Protein AF-R6X950-F1 (afdb_monomer)

Radius of gyration: 25.39 Å; Cα contacts (8 Å, |Δi|>4): 517; chains: 1; bounding box: 78×41×75 Å

Foldseek 3Di:
DVVVVVVVVVVVVVPPDDDDPWPKWKKKKKWFWFDDDDVDPCRPDPVGTFWMKIWMKMWTDDPPQKIKMKTWIWIKGKDKDKDKDKDWDWDWPPDPDDPDDTDTDTDIDIDIDIDMDMWIWTKMWIWIKGWDDPDDFKIKMKIKTKMKIATPDDFFDFDDDDDDDDGDGFKGFDRMWMWMKIWMWMGGRVFKIKIKIKTGTPDFGMDGDDDPVVCVVVVVVRTPITMII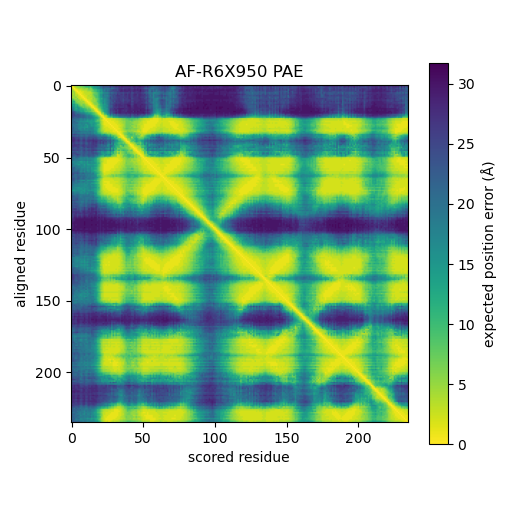MIMTID

Solvent-accessible surface area (backbone atoms only — not comparable to full-atom values): 12794 Å² total; per-residue (Å²): 116,77,71,60,54,53,56,58,50,53,65,60,64,68,73,80,75,85,87,78,94,52,58,69,36,48,32,43,37,35,37,39,31,27,73,61,92,56,104,53,82,62,52,76,35,76,88,31,43,32,31,41,34,40,30,50,31,41,35,40,44,47,76,94,43,31,30,43,35,39,38,51,25,46,36,39,37,50,46,80,45,78,46,76,50,73,48,78,43,80,46,78,56,84,63,86,93,59,100,60,86,73,66,75,46,77,47,79,45,83,47,76,51,74,47,80,47,64,48,32,27,45,34,38,41,41,29,49,31,46,45,49,73,65,64,96,41,29,30,41,35,40,35,41,30,52,26,44,33,36,54,74,46,78,47,64,50,59,73,88,72,90,80,82,81,80,95,59,58,52,37,35,53,46,64,60,40,47,27,40,37,39,34,40,34,40,33,42,75,77,27,43,29,44,35,43,33,42,38,45,45,64,58,70,43,46,55,75,66,65,59,81,74,55,40,60,69,45,64,76,58,25,48,73,55,35,37,36,44,35,44,31,40,44,107

Nearest PDB structures (foldseek):
  3qq2-assembly2_B  TM=2.355E-01  e=1.137E-02  Bordetella pertussis
  3qq2-assembly1_A-2  TM=2.073E-01  e=5.780E-02  Bordetella pertussis
  3wi5-assembly1_A  TM=2.251E-01  e=1.533E-01  Neisseria meningitidis
  6z8i-assembly1_B  TM=3.214E-01  e=9.957E+00  Bacteroides thetaiotaomicron VPI-5482
  8a9y-assembly1_I  TM=2.303E-01  e=4.662E+00  Bacteroides thetaiotaomicron VPI-5482

Structure (mmCIF, N/CA/C/O backbone):
data_AF-R6X950-F1
#
_entry.id   AF-R6X950-F1
#
loop_
_atom_site.group_PDB
_atom_site.id
_atom_site.type_symbol
_atom_site.label_atom_id
_atom_site.label_alt_id
_atom_site.label_comp_id
_atom_site.label_asym_id
_atom_site.label_entity_id
_atom_site.label_seq_id
_atom_site.pdbx_PDB_ins_code
_atom_site.Cartn_x
_atom_site.Cartn_y
_atom_site.Cartn_z
_atom_site.occupancy
_atom_site.B_iso_or_equiv
_atom_site.auth_seq_id
_atom_site.auth_comp_id
_atom_site.auth_asym_id
_atom_site.auth_atom_id
_atom_site.pdbx_PDB_model_num
ATOM 1 N N . MET A 1 1 ? -3.310 21.749 -11.005 1.00 50.25 1 MET A N 1
ATOM 2 C CA . MET A 1 1 ? -3.060 22.161 -9.601 1.00 50.25 1 MET A CA 1
ATOM 3 C C . MET A 1 1 ? -4.305 22.680 -8.875 1.00 50.25 1 MET A C 1
ATOM 5 O O . MET A 1 1 ? -4.508 22.293 -7.736 1.00 50.25 1 MET A O 1
ATOM 9 N N . LYS A 1 2 ? -5.196 23.461 -9.510 1.00 38.75 2 LYS A N 1
ATOM 10 C CA . LYS A 1 2 ? -6.382 24.034 -8.832 1.00 38.75 2 LYS A CA 1
ATOM 11 C C . LYS A 1 2 ? -7.441 23.009 -8.371 1.00 38.75 2 LYS A C 1
ATOM 13 O O . LYS A 1 2 ? -8.097 23.228 -7.366 1.00 38.75 2 LYS A O 1
ATOM 18 N N . LYS A 1 3 ? -7.564 21.858 -9.049 1.00 47.22 3 LYS A N 1
ATOM 19 C CA . LYS A 1 3 ? -8.536 20.800 -8.696 1.00 47.22 3 LYS A CA 1
ATOM 20 C C . LYS A 1 3 ? -8.100 19.913 -7.515 1.00 47.22 3 LYS A C 1
ATOM 22 O O . LYS A 1 3 ? -8.952 19.331 -6.859 1.00 47.22 3 LYS A O 1
ATOM 27 N N . LEU A 1 4 ? -6.795 19.842 -7.220 1.00 50.38 4 LEU A N 1
ATOM 28 C CA . LEU A 1 4 ? -6.266 19.032 -6.111 1.00 50.38 4 LEU A CA 1
ATOM 29 C C . LEU A 1 4 ? -6.493 19.711 -4.748 1.00 50.38 4 LEU A C 1
ATOM 31 O O . LEU A 1 4 ? -6.762 19.037 -3.760 1.00 50.38 4 LEU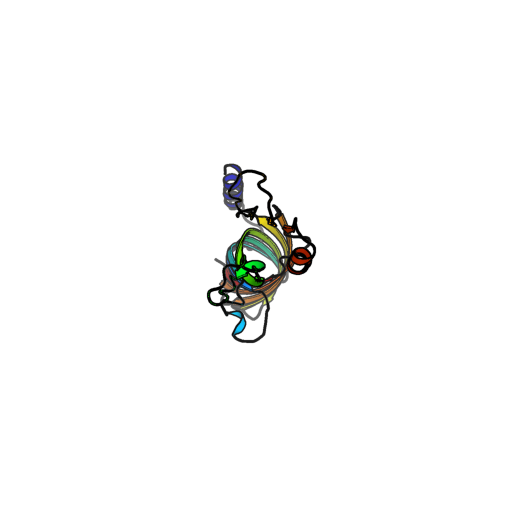 A O 1
ATOM 35 N N . PHE A 1 5 ? -6.456 21.048 -4.717 1.00 52.25 5 PHE A N 1
ATOM 36 C CA . PHE A 1 5 ? -6.727 21.837 -3.511 1.00 52.25 5 PHE A CA 1
ATOM 37 C C . PHE A 1 5 ? -8.191 21.749 -3.061 1.00 52.25 5 PHE A C 1
ATOM 39 O O . PHE A 1 5 ? -8.458 21.741 -1.866 1.00 52.25 5 PHE A O 1
ATOM 46 N N . VAL A 1 6 ? -9.133 21.620 -4.003 1.00 55.44 6 VAL A N 1
ATOM 47 C CA . VAL A 1 6 ? -10.572 21.510 -3.698 1.00 55.44 6 VAL A CA 1
ATOM 48 C C . VAL A 1 6 ? -10.908 20.167 -3.040 1.00 55.44 6 VAL A C 1
ATOM 50 O O . VAL A 1 6 ? -11.729 20.126 -2.132 1.00 55.44 6 VAL A O 1
ATOM 53 N N . ILE A 1 7 ? -10.231 19.082 -3.431 1.00 56.88 7 ILE A N 1
ATOM 54 C CA . ILE A 1 7 ? -10.407 17.767 -2.792 1.00 56.88 7 ILE A CA 1
ATOM 55 C C . ILE A 1 7 ? -9.826 17.784 -1.370 1.00 56.88 7 ILE A C 1
ATOM 57 O O . ILE A 1 7 ? -10.472 17.307 -0.442 1.00 56.88 7 ILE A O 1
ATOM 61 N N . LEU A 1 8 ? -8.652 18.398 -1.176 1.00 48.72 8 LEU A N 1
ATOM 62 C CA . LEU A 1 8 ? -8.037 18.554 0.148 1.00 48.72 8 LEU A CA 1
ATOM 63 C C . LEU A 1 8 ? -8.869 19.443 1.092 1.00 48.72 8 LEU A C 1
ATOM 65 O O . LEU A 1 8 ? -9.015 19.099 2.262 1.00 48.72 8 LEU A O 1
ATOM 69 N N . LEU A 1 9 ? -9.470 20.532 0.592 1.00 52.50 9 LEU A N 1
ATOM 70 C CA . LEU A 1 9 ? -10.389 21.368 1.378 1.00 52.50 9 LEU A CA 1
ATOM 71 C C . LEU A 1 9 ? -11.721 20.660 1.680 1.00 52.50 9 LEU A C 1
ATOM 73 O O . LEU A 1 9 ? -12.255 20.808 2.777 1.00 52.50 9 LEU A O 1
ATOM 77 N N . GLY A 1 10 ? -12.248 19.871 0.738 1.00 54.84 10 GLY A N 1
ATOM 78 C CA . GLY A 1 10 ? -13.497 19.123 0.917 1.00 54.84 10 GLY A CA 1
ATOM 79 C C . GLY A 1 10 ? -13.407 18.042 1.998 1.00 54.84 10 GLY A C 1
ATOM 80 O O . GLY A 1 10 ? -14.367 1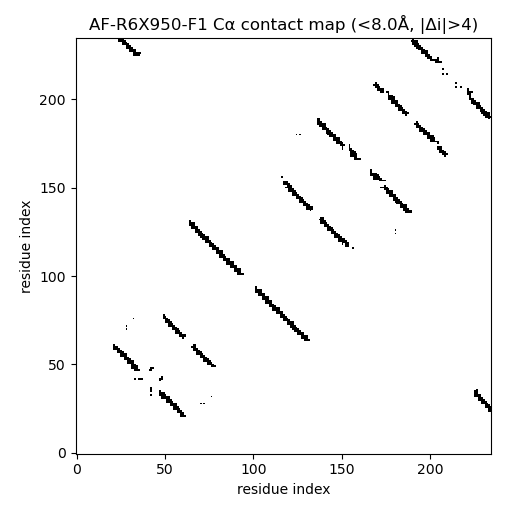7.825 2.732 1.00 54.84 10 GLY A O 1
ATOM 81 N N . VAL A 1 11 ? -12.235 17.419 2.160 1.00 56.06 11 VAL A N 1
ATOM 82 C CA . VAL A 1 11 ? -11.972 16.457 3.246 1.00 56.06 11 VAL A CA 1
ATOM 83 C C . VAL A 1 11 ? -11.903 17.150 4.615 1.00 56.06 11 VAL A C 1
ATOM 85 O O . VAL A 1 11 ? -12.308 16.560 5.612 1.00 56.06 11 VAL A O 1
ATOM 88 N N . PHE A 1 12 ? -11.467 18.412 4.674 1.00 50.88 12 PHE A N 1
ATOM 89 C CA . PHE A 1 12 ? -11.428 19.195 5.916 1.00 50.88 12 PHE A CA 1
ATOM 90 C C . PHE A 1 12 ? -12.822 19.693 6.347 1.00 50.88 12 PHE A C 1
ATOM 92 O O . PHE A 1 12 ? -13.121 19.760 7.537 1.00 50.88 12 PHE A O 1
ATOM 99 N N . ALA A 1 13 ? -13.705 19.992 5.387 1.00 53.38 13 ALA A N 1
ATOM 100 C CA . ALA A 1 13 ? -15.054 20.505 5.647 1.00 53.38 13 ALA A CA 1
ATOM 101 C C . ALA A 1 13 ? -16.050 19.448 6.174 1.00 53.38 13 ALA A C 1
ATOM 103 O O . ALA A 1 13 ? -17.073 19.803 6.753 1.00 53.38 13 ALA A O 1
ATOM 104 N N . LEU A 1 14 ? -15.744 18.151 6.048 1.00 54.44 14 LEU A N 1
ATOM 105 C CA . LEU A 1 14 ? -16.562 17.062 6.606 1.00 54.44 14 LEU A CA 1
ATOM 106 C C . LEU A 1 14 ? -16.407 16.886 8.133 1.00 54.44 14 LEU A C 1
ATOM 108 O O . LEU A 1 14 ? -17.058 16.023 8.716 1.00 54.44 14 LEU A O 1
ATOM 112 N N . GLY A 1 15 ? -15.580 17.702 8.799 1.00 52.97 15 GLY A N 1
ATOM 113 C CA . GLY A 1 15 ? -15.366 17.657 10.252 1.00 52.97 15 GLY A CA 1
ATOM 114 C C . GLY A 1 15 ? -16.400 18.399 11.113 1.00 52.97 15 GLY A C 1
ATOM 115 O O . GLY A 1 15 ? -16.276 18.375 12.334 1.00 52.97 15 GLY A O 1
ATOM 116 N N . ALA A 1 16 ? -17.402 19.064 10.524 1.00 49.12 16 ALA A N 1
ATOM 117 C CA . ALA A 1 16 ? -18.268 20.014 11.239 1.00 49.12 16 ALA A CA 1
ATOM 118 C C . ALA A 1 16 ? -19.713 19.538 11.514 1.00 49.12 16 ALA A C 1
ATOM 120 O O . ALA A 1 16 ? -20.590 20.367 11.744 1.00 49.12 16 ALA A O 1
ATOM 121 N N . ALA A 1 17 ? -19.985 18.228 11.530 1.00 46.56 17 ALA A N 1
ATOM 122 C CA . ALA A 1 17 ? -21.291 17.705 11.949 1.00 46.56 17 ALA A CA 1
ATOM 123 C C . ALA A 1 17 ? -21.146 16.457 12.842 1.00 46.56 17 ALA A C 1
ATOM 125 O O . ALA A 1 17 ? -20.678 15.408 12.408 1.00 46.56 17 ALA A O 1
ATOM 126 N N . THR A 1 18 ? -21.563 16.571 14.103 1.00 49.44 18 THR A N 1
ATOM 127 C CA . THR A 1 18 ? -21.792 15.464 15.056 1.00 49.44 18 THR A CA 1
ATOM 128 C C . THR A 1 18 ? -23.264 15.511 15.514 1.00 49.44 18 THR A C 1
ATOM 130 O O . THR A 1 18 ? -23.898 16.541 15.272 1.00 49.44 18 THR A O 1
ATOM 133 N N . PRO A 1 19 ? -23.853 14.493 16.192 1.00 52.97 19 PRO A N 1
ATOM 134 C CA . PRO A 1 19 ? -23.366 13.151 16.548 1.00 52.97 19 PRO A CA 1
ATOM 135 C C . PRO A 1 19 ? -24.322 12.000 16.118 1.00 52.97 19 PRO A C 1
ATOM 137 O O . PRO A 1 19 ? -25.533 12.086 16.284 1.00 52.97 19 PRO A O 1
ATOM 140 N N . ALA A 1 20 ? -23.791 10.859 15.661 1.00 41.97 20 ALA A N 1
ATOM 141 C CA . ALA A 1 20 ? -24.549 9.599 15.570 1.00 41.97 20 ALA A CA 1
ATOM 142 C C . ALA A 1 20 ? -23.595 8.394 15.593 1.00 41.97 20 ALA A C 1
ATOM 144 O O . ALA A 1 20 ? -23.172 7.952 14.536 1.00 41.97 20 ALA A O 1
ATOM 145 N N . GLN A 1 21 ? -23.217 7.932 16.795 1.00 51.62 21 GLN A N 1
ATOM 146 C CA . GLN A 1 21 ? -22.572 6.651 17.188 1.00 51.62 21 GLN A CA 1
ATOM 147 C C . GLN A 1 21 ? -21.461 5.993 16.324 1.00 51.62 21 GLN A C 1
ATOM 149 O O . GLN A 1 21 ? -20.905 4.973 16.730 1.00 51.62 21 GLN A O 1
ATOM 154 N N . ALA A 1 22 ? -21.048 6.564 15.199 1.00 58.06 22 ALA A N 1
ATOM 155 C CA . ALA A 1 22 ? -19.942 6.101 14.388 1.00 58.06 22 ALA A CA 1
ATOM 156 C C . ALA A 1 22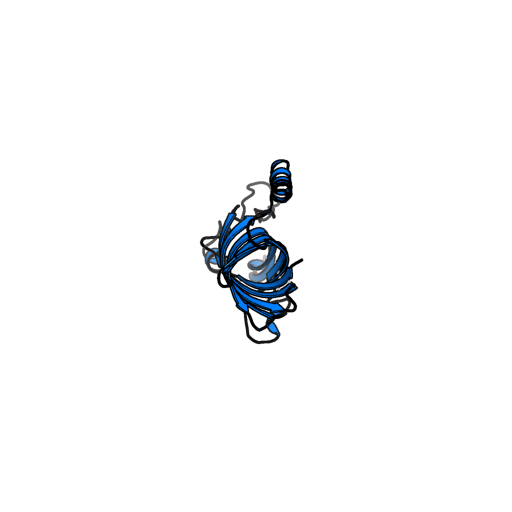 ? -18.654 6.727 14.929 1.00 58.06 22 ALA A C 1
ATOM 158 O O . ALA A 1 22 ? -18.397 7.920 14.764 1.00 58.06 22 ALA A O 1
ATOM 159 N N . GLN A 1 23 ? -17.835 5.921 15.604 1.00 80.50 23 GLN A N 1
ATOM 160 C CA . GLN A 1 23 ? -16.513 6.351 16.045 1.00 80.50 23 GLN A CA 1
ATOM 161 C C . GLN A 1 23 ? -15.606 6.474 14.814 1.00 80.50 23 GLN A C 1
ATOM 163 O O . GLN A 1 23 ? -15.054 5.474 14.336 1.00 80.50 23 GLN A O 1
ATOM 168 N N . VAL A 1 24 ? -15.500 7.697 14.289 1.00 90.69 24 VAL A N 1
ATOM 169 C CA . VAL A 1 24 ? -14.538 8.072 13.249 1.00 90.69 24 VAL A CA 1
ATOM 170 C C . VAL A 1 24 ? -13.156 8.165 13.887 1.00 90.69 24 VAL A C 1
ATOM 172 O O . VAL A 1 24 ? -12.983 8.807 14.921 1.00 90.69 24 VAL A O 1
ATOM 175 N N . LYS A 1 25 ? -12.167 7.506 13.285 1.00 93.12 25 LYS A N 1
ATOM 176 C CA . LYS A 1 25 ? -10.760 7.595 13.678 1.00 93.12 25 LYS A CA 1
ATOM 177 C C . LYS A 1 25 ? -9.926 8.019 12.491 1.00 93.12 25 LYS A C 1
ATOM 179 O O . LYS A 1 25 ? -10.054 7.442 11.413 1.00 93.12 25 LYS A O 1
ATOM 184 N N . PHE A 1 26 ? -9.043 8.974 12.719 1.00 96.56 26 PHE A N 1
ATOM 185 C CA . PHE A 1 26 ? -8.023 9.366 11.760 1.00 96.56 26 PHE A CA 1
ATOM 186 C C . PHE A 1 26 ? -6.717 8.669 12.102 1.00 96.56 26 PHE A C 1
ATOM 188 O O . PHE A 1 26 ? -6.491 8.262 13.240 1.00 96.56 26 PHE A O 1
ATOM 195 N N . GLY A 1 27 ? -5.854 8.512 11.116 1.00 96.75 27 GLY A N 1
ATOM 196 C CA . GLY A 1 27 ? -4.565 7.890 11.312 1.00 96.75 27 GLY A CA 1
ATOM 197 C C . GLY A 1 27 ? -3.629 8.145 10.154 1.00 96.75 27 GLY A C 1
ATOM 198 O O . GLY A 1 27 ? -3.971 8.787 9.159 1.00 96.75 27 GLY A O 1
ATOM 199 N N . VAL A 1 28 ? -2.443 7.580 10.284 1.00 98.25 28 VAL A N 1
ATOM 200 C CA . VAL A 1 28 ? -1.441 7.524 9.225 1.00 98.25 28 VAL A CA 1
ATOM 201 C C . VAL A 1 28 ? -1.059 6.075 8.984 1.00 98.25 28 VAL A C 1
ATOM 203 O O . VAL A 1 28 ? -1.010 5.276 9.919 1.00 98.25 28 VAL A O 1
ATOM 206 N N . LYS A 1 29 ? -0.796 5.730 7.726 1.00 98.12 29 LYS A N 1
ATOM 207 C CA . LYS A 1 29 ? -0.342 4.405 7.311 1.00 98.12 29 LYS A CA 1
ATOM 208 C C . LYS A 1 29 ? 0.859 4.557 6.398 1.00 98.12 29 LYS A C 1
ATOM 210 O O . LYS A 1 29 ? 0.829 5.356 5.467 1.00 98.12 29 LYS A O 1
ATOM 215 N N . GLY A 1 30 ? 1.891 3.763 6.632 1.00 98.00 30 GLY A N 1
ATOM 216 C CA . GLY A 1 30 ? 3.051 3.677 5.758 1.00 98.00 30 GLY A CA 1
ATOM 217 C C . GLY A 1 30 ? 3.616 2.269 5.729 1.00 98.00 30 GLY A C 1
ATOM 218 O O . GLY A 1 30 ? 3.338 1.458 6.610 1.00 98.00 30 GLY A O 1
ATOM 219 N N . GLY A 1 31 ? 4.377 1.944 4.695 1.00 95.75 31 GLY A N 1
ATOM 220 C CA . GLY A 1 31 ? 4.857 0.585 4.522 1.00 95.75 31 GLY A CA 1
ATOM 221 C C . GLY A 1 31 ? 5.688 0.366 3.276 1.00 95.75 31 GLY A C 1
ATOM 222 O O . GLY A 1 31 ? 6.113 1.306 2.603 1.00 95.75 31 GLY A O 1
ATOM 223 N N . LEU A 1 32 ? 5.926 -0.909 2.993 1.00 93.31 32 LEU A N 1
ATOM 224 C CA . LEU A 1 32 ? 6.777 -1.377 1.910 1.00 93.31 32 LEU A CA 1
ATOM 225 C C . LEU A 1 32 ? 5.986 -2.262 0.953 1.00 93.31 32 LEU A C 1
ATOM 227 O O . LEU A 1 32 ? 5.164 -3.073 1.380 1.00 93.31 32 LEU A O 1
ATOM 231 N N . ASN A 1 33 ? 6.276 -2.123 -0.338 1.00 90.31 33 ASN A N 1
ATOM 232 C CA . ASN A 1 33 ? 5.842 -3.048 -1.378 1.00 90.31 33 ASN A CA 1
ATOM 233 C C . ASN A 1 33 ? 6.919 -4.130 -1.555 1.00 90.31 33 ASN A C 1
ATOM 235 O O . ASN A 1 33 ? 8.097 -3.786 -1.692 1.00 90.31 33 ASN A O 1
ATOM 239 N N . VAL A 1 34 ? 6.532 -5.406 -1.584 1.00 85.56 34 VAL A N 1
ATOM 240 C CA . VAL A 1 34 ? 7.452 -6.547 -1.743 1.00 85.56 34 VAL A CA 1
ATOM 241 C C . VAL A 1 34 ? 7.009 -7.481 -2.873 1.00 85.56 34 VAL A C 1
ATOM 243 O O . VAL A 1 34 ? 5.809 -7.631 -3.131 1.00 85.56 34 VAL A O 1
ATOM 246 N N . THR A 1 35 ? 7.981 -8.089 -3.566 1.00 70.12 35 THR A N 1
ATOM 247 C CA . THR A 1 35 ? 7.721 -8.966 -4.727 1.00 70.12 35 THR A CA 1
ATOM 248 C C . THR A 1 35 ? 7.179 -10.318 -4.281 1.00 70.12 35 THR A C 1
ATOM 250 O O . THR A 1 35 ? 6.130 -10.747 -4.754 1.00 70.12 35 THR A O 1
ATOM 253 N N . ASN A 1 36 ? 7.872 -10.966 -3.342 1.00 63.12 36 ASN A N 1
ATOM 254 C CA . ASN A 1 36 ? 7.514 -12.280 -2.822 1.00 63.12 36 ASN A CA 1
ATOM 255 C C . ASN A 1 36 ? 7.461 -12.242 -1.292 1.00 63.12 36 ASN A C 1
ATOM 257 O O . ASN A 1 36 ? 8.386 -11.755 -0.641 1.00 63.12 36 ASN A O 1
ATOM 261 N N . MET A 1 37 ? 6.393 -12.798 -0.718 1.00 59.03 37 MET A N 1
ATOM 262 C CA . MET A 1 37 ? 6.358 -13.139 0.703 1.00 59.03 37 MET A CA 1
ATOM 263 C C . MET A 1 37 ? 6.953 -14.536 0.891 1.00 59.03 37 MET A C 1
ATOM 265 O O . MET A 1 37 ? 6.289 -15.534 0.626 1.00 59.03 37 MET A O 1
ATOM 269 N N . THR A 1 38 ? 8.208 -14.607 1.326 1.00 55.25 38 THR A N 1
ATOM 270 C CA . THR A 1 38 ? 8.837 -15.833 1.840 1.00 55.25 38 THR A CA 1
ATOM 271 C C . THR A 1 38 ? 8.903 -15.739 3.362 1.00 55.25 38 THR A C 1
ATOM 273 O O . THR A 1 38 ? 9.168 -14.671 3.888 1.00 55.25 38 THR A O 1
ATOM 276 N N . PHE A 1 39 ? 8.666 -16.818 4.110 1.00 52.88 39 PHE A N 1
ATOM 277 C CA . PHE A 1 39 ? 8.681 -16.797 5.588 1.00 52.88 39 PHE A CA 1
ATOM 278 C C . PHE A 1 39 ? 10.106 -16.724 6.196 1.00 52.88 39 PHE A C 1
ATOM 280 O O . PHE A 1 39 ? 10.354 -17.234 7.287 1.00 52.88 39 PHE A O 1
ATOM 287 N N . THR A 1 40 ? 11.048 -16.084 5.500 1.00 54.84 40 THR A N 1
ATOM 288 C CA . THR A 1 40 ? 12.480 -15.992 5.837 1.00 54.84 40 THR A CA 1
ATOM 289 C C . THR A 1 40 ? 12.883 -14.514 5.989 1.00 54.84 40 THR A C 1
ATOM 291 O O . THR A 1 40 ? 12.119 -13.617 5.626 1.00 54.84 40 THR A O 1
ATOM 294 N N . LYS A 1 41 ? 14.070 -14.220 6.549 1.00 58.81 41 LYS A N 1
ATOM 295 C CA . LYS A 1 41 ? 14.582 -12.839 6.730 1.00 58.81 41 LYS A CA 1
ATOM 296 C C . LYS A 1 41 ? 14.601 -12.006 5.430 1.00 58.81 41 LYS A C 1
ATOM 298 O O . LYS A 1 41 ? 14.534 -10.780 5.498 1.00 58.81 41 LYS A O 1
ATOM 303 N N . ASP A 1 42 ? 14.577 -12.674 4.282 1.00 59.50 42 ASP A N 1
ATOM 304 C CA . ASP A 1 42 ? 14.610 -12.145 2.914 1.00 59.50 42 ASP A CA 1
ATOM 305 C C . ASP A 1 42 ? 13.453 -11.182 2.561 1.00 59.50 42 ASP A C 1
ATOM 307 O O . ASP A 1 42 ? 13.495 -10.484 1.545 1.00 59.50 42 ASP A O 1
ATOM 311 N N . ILE A 1 43 ? 12.399 -11.087 3.384 1.00 54.34 43 ILE A N 1
ATOM 312 C CA . ILE A 1 43 ? 11.325 -10.089 3.200 1.00 54.34 43 ILE A CA 1
ATOM 313 C C . ILE A 1 43 ? 11.870 -8.652 3.277 1.00 54.34 43 ILE A C 1
ATOM 315 O O . ILE A 1 43 ? 11.382 -7.760 2.579 1.00 54.34 43 ILE A O 1
ATOM 319 N N . PHE A 1 44 ? 12.875 -8.411 4.124 1.00 59.16 44 PHE A N 1
ATOM 320 C CA . PHE A 1 44 ? 13.421 -7.071 4.354 1.00 59.16 44 PHE A CA 1
ATOM 321 C C . PHE A 1 44 ? 14.662 -6.755 3.518 1.00 59.16 44 PHE A C 1
ATOM 323 O O . PHE A 1 44 ? 15.191 -5.641 3.628 1.00 59.16 44 PHE A O 1
ATOM 330 N N . ASP A 1 45 ? 15.082 -7.667 2.647 1.00 58.66 45 ASP A N 1
ATOM 331 C CA . ASP A 1 45 ? 16.198 -7.425 1.748 1.00 58.66 45 ASP A CA 1
ATOM 332 C C . ASP A 1 45 ? 15.847 -6.360 0.712 1.00 58.66 45 ASP A C 1
ATOM 334 O O . ASP A 1 45 ? 14.735 -6.290 0.177 1.00 58.66 45 ASP A O 1
ATOM 338 N N . ALA A 1 46 ? 16.825 -5.506 0.412 1.00 57.12 46 ALA A N 1
ATOM 339 C CA . ALA A 1 46 ? 16.670 -4.433 -0.566 1.00 57.12 46 ALA A CA 1
ATOM 340 C C . ALA A 1 46 ? 16.295 -4.960 -1.964 1.00 57.12 46 ALA A C 1
ATOM 342 O O . ALA A 1 46 ? 15.648 -4.249 -2.724 1.00 57.12 46 ALA A O 1
ATOM 343 N N . SER A 1 47 ? 16.658 -6.206 -2.280 1.00 59.66 47 SER A N 1
ATOM 344 C CA . SER A 1 47 ? 16.314 -6.891 -3.530 1.00 59.66 47 SER A CA 1
ATOM 345 C C . SER A 1 47 ? 14.844 -7.319 -3.610 1.00 59.66 47 SER A C 1
ATOM 347 O O . SER A 1 47 ? 14.301 -7.409 -4.710 1.00 59.66 47 SER A O 1
ATOM 349 N N . ASN A 1 48 ? 14.184 -7.565 -2.471 1.00 60.75 48 ASN A N 1
ATOM 350 C CA . ASN A 1 48 ? 12.779 -7.975 -2.420 1.00 60.75 48 ASN A CA 1
ATOM 351 C C . ASN A 1 48 ? 11.820 -6.776 -2.293 1.00 60.75 48 ASN A C 1
ATOM 353 O O . ASN A 1 48 ? 10.650 -6.863 -2.681 1.00 60.75 48 ASN A O 1
ATOM 357 N N . LYS A 1 49 ? 12.319 -5.633 -1.797 1.00 66.06 49 LYS A N 1
ATOM 358 C CA . LYS A 1 49 ? 11.581 -4.365 -1.714 1.00 66.06 49 LYS A CA 1
ATOM 359 C C . LYS A 1 49 ? 11.445 -3.725 -3.090 1.00 66.06 49 LYS A C 1
ATOM 361 O O . LYS A 1 49 ? 12.402 -3.216 -3.663 1.00 66.06 49 LYS A O 1
ATOM 366 N N . THR A 1 50 ? 10.216 -3.657 -3.581 1.00 79.06 50 THR A N 1
ATOM 367 C CA . THR A 1 50 ? 9.901 -2.981 -4.842 1.00 79.06 50 THR A CA 1
ATOM 368 C C . THR A 1 50 ? 9.521 -1.526 -4.642 1.00 79.06 50 THR A C 1
ATOM 370 O O . THR A 1 50 ? 9.355 -0.819 -5.626 1.00 79.06 50 THR A O 1
ATOM 373 N N . GLY A 1 51 ? 9.318 -1.054 -3.408 1.00 88.44 51 GLY A N 1
ATOM 374 C CA . GLY A 1 51 ? 8.852 0.310 -3.180 1.00 88.44 51 GLY A CA 1
ATOM 375 C C . GLY A 1 51 ? 8.372 0.602 -1.765 1.00 88.44 51 GLY A C 1
ATOM 376 O O . GLY A 1 51 ? 8.408 -0.270 -0.900 1.00 88.44 51 GLY A O 1
ATOM 377 N N . PHE A 1 52 ? 7.861 1.812 -1.555 1.00 94.38 52 PHE A N 1
ATOM 378 C CA . PHE A 1 52 ? 7.249 2.244 -0.298 1.00 94.38 52 PHE A CA 1
ATOM 379 C C . PHE A 1 52 ? 5.943 2.992 -0.552 1.00 94.38 52 PHE A C 1
ATOM 381 O O . PHE A 1 52 ? 5.720 3.515 -1.644 1.00 94.38 52 PHE A O 1
ATOM 388 N N . PHE A 1 53 ? 5.106 3.076 0.477 1.00 96.31 53 PHE A N 1
ATOM 389 C CA . PHE A 1 53 ? 3.920 3.918 0.466 1.00 96.31 53 PHE A CA 1
ATOM 390 C C . PHE A 1 53 ? 3.718 4.619 1.807 1.00 96.31 53 PHE A C 1
ATOM 392 O O . PHE A 1 53 ? 4.155 4.121 2.844 1.00 96.31 53 PHE A O 1
ATOM 399 N N . ILE A 1 54 ? 3.050 5.770 1.790 1.00 98.44 54 ILE A N 1
ATOM 400 C CA . ILE A 1 54 ? 2.683 6.520 2.993 1.00 98.44 54 ILE A CA 1
ATOM 401 C C . ILE A 1 54 ? 1.477 7.421 2.732 1.00 98.44 54 ILE A C 1
ATOM 403 O O . ILE A 1 54 ? 1.329 7.970 1.640 1.00 98.44 54 ILE A O 1
ATOM 407 N N . GLY A 1 55 ? 0.621 7.603 3.733 1.00 97.50 55 GLY A N 1
ATOM 408 C CA . GLY A 1 55 ? -0.424 8.613 3.675 1.00 97.50 55 GLY A CA 1
ATOM 409 C C . GLY A 1 55 ? -1.439 8.563 4.816 1.00 97.50 55 GLY A C 1
ATOM 410 O O . GLY A 1 55 ? -1.375 7.679 5.679 1.00 97.50 55 GLY A O 1
ATOM 411 N N . PRO A 1 56 ? -2.366 9.533 4.848 1.00 98.38 56 PRO A N 1
ATOM 412 C CA . PRO A 1 56 ? -3.446 9.569 5.821 1.00 98.38 56 PRO A CA 1
ATOM 413 C C . PRO A 1 56 ? -4.462 8.450 5.580 1.00 98.38 56 PRO A C 1
ATOM 415 O O . PRO A 1 56 ? -4.694 8.008 4.450 1.00 98.38 56 PRO A O 1
ATOM 418 N N . MET A 1 57 ? -5.111 8.035 6.662 1.00 97.50 57 MET A N 1
ATOM 419 C CA . MET A 1 57 ? -6.213 7.086 6.638 1.00 97.50 57 MET A CA 1
ATOM 420 C C . MET A 1 57 ? -7.326 7.492 7.603 1.00 97.50 57 MET A C 1
ATOM 422 O O . MET A 1 57 ? -7.099 8.178 8.599 1.00 97.50 57 MET A O 1
ATOM 426 N N . VAL A 1 58 ? -8.534 7.030 7.312 1.00 97.75 58 VAL A N 1
ATOM 427 C CA . VAL A 1 58 ? -9.727 7.221 8.131 1.00 97.75 58 VAL A CA 1
ATOM 428 C C . VAL A 1 58 ? -10.446 5.889 8.290 1.00 97.75 58 VAL A C 1
ATOM 430 O O . VAL A 1 58 ? -10.436 5.054 7.388 1.00 97.75 58 VAL A O 1
ATOM 433 N N . LYS A 1 59 ? -11.065 5.678 9.447 1.00 96.19 59 LYS A N 1
ATOM 434 C CA . LYS A 1 59 ? -11.896 4.514 9.742 1.00 96.19 59 LYS A CA 1
ATOM 435 C C . LYS A 1 59 ? -13.191 4.954 10.389 1.00 96.19 59 LYS A C 1
ATOM 437 O O . LYS A 1 59 ? -13.171 5.718 11.347 1.00 96.19 59 LYS A O 1
ATOM 442 N N . VAL A 1 60 ? -14.291 4.403 9.906 1.00 95.44 60 VAL A N 1
ATOM 443 C CA . VAL A 1 60 ? -15.629 4.553 10.464 1.00 95.44 60 VAL A CA 1
ATOM 444 C C . VAL A 1 60 ? -16.026 3.216 11.073 1.00 95.44 60 VAL A C 1
ATOM 446 O O . VAL A 1 60 ? -16.075 2.197 10.382 1.00 95.44 60 VAL A O 1
ATOM 449 N N . SER A 1 61 ? -16.246 3.203 12.385 1.00 93.19 61 SER A N 1
ATOM 450 C CA . SER A 1 61 ? -16.619 1.985 13.110 1.00 93.19 61 SER A CA 1
ATOM 451 C C . SER A 1 61 ? -18.107 1.681 12.925 1.00 93.19 61 SER A C 1
ATOM 453 O O . SER A 1 61 ? -18.933 2.586 13.019 1.00 93.19 61 SER A O 1
ATOM 455 N N . LEU A 1 62 ? -18.430 0.413 12.678 1.00 92.38 62 LEU A N 1
ATOM 456 C CA . LEU A 1 62 ? -19.785 -0.123 12.556 1.00 92.38 62 LEU A CA 1
ATOM 457 C C . LEU A 1 62 ? -20.057 -1.117 13.708 1.00 92.38 62 LEU A C 1
ATOM 459 O O . LEU A 1 62 ? -19.123 -1.524 14.409 1.00 92.38 62 LEU A O 1
ATOM 463 N N . PRO A 1 63 ? -21.320 -1.523 13.936 1.00 87.25 63 PRO A N 1
ATOM 464 C CA . PRO A 1 63 ? -21.644 -2.559 14.913 1.00 87.25 63 PRO A CA 1
ATOM 465 C C . PRO A 1 63 ? -20.949 -3.899 14.625 1.00 87.25 63 PRO A C 1
ATOM 467 O O . PRO A 1 63 ? -20.493 -4.163 13.513 1.00 87.25 63 PRO A O 1
ATOM 470 N N . LEU A 1 64 ? -20.913 -4.775 15.636 1.00 87.69 64 LEU A N 1
ATOM 471 C CA . LEU A 1 64 ? -20.442 -6.164 15.514 1.00 87.69 64 LEU A CA 1
ATOM 472 C C . LEU A 1 64 ? -18.980 -6.305 15.041 1.00 87.69 64 LEU A C 1
ATOM 474 O O . LEU A 1 64 ? -18.633 -7.273 14.378 1.00 87.69 64 LEU A O 1
ATOM 478 N N . GLY A 1 65 ? -18.113 -5.337 15.360 1.00 88.81 65 GLY A N 1
ATOM 479 C CA . GLY A 1 65 ? -16.688 -5.385 14.996 1.00 88.81 65 GLY A CA 1
ATOM 480 C C . GLY A 1 65 ? -16.396 -5.049 13.530 1.00 88.81 65 GLY A C 1
ATOM 481 O O . GLY A 1 65 ? -15.230 -5.056 13.122 1.00 88.81 65 GLY A O 1
ATOM 482 N N . PHE A 1 66 ? -17.420 -4.720 12.740 1.00 94.56 66 PHE A N 1
ATOM 483 C CA . PHE A 1 66 ? -17.236 -4.217 11.387 1.00 94.56 66 PHE A CA 1
ATOM 484 C C . PHE A 1 66 ? -16.769 -2.761 11.393 1.00 94.56 66 PHE A C 1
ATOM 486 O O . PHE A 1 66 ? -16.997 -1.987 12.319 1.00 94.56 66 PHE A O 1
ATOM 493 N N . SER A 1 67 ? -16.090 -2.366 10.329 1.00 95.62 67 SER A N 1
ATOM 494 C CA . SER A 1 67 ? -15.723 -0.982 10.059 1.00 95.62 67 SER A CA 1
ATOM 495 C C . SER A 1 67 ? -15.473 -0.800 8.572 1.00 95.62 67 SER A C 1
ATOM 497 O O . SER A 1 67 ? -15.175 -1.760 7.864 1.00 95.62 67 SER A O 1
ATOM 499 N N . VAL A 1 68 ? -15.583 0.435 8.102 1.00 97.31 68 VAL A N 1
ATOM 500 C CA . VAL A 1 68 ? -15.125 0.824 6.768 1.00 97.31 68 VAL A CA 1
ATOM 501 C C . VAL A 1 68 ? -13.925 1.735 6.945 1.00 97.31 68 VAL A C 1
ATOM 503 O O . VAL A 1 68 ? -13.976 2.675 7.737 1.00 97.31 68 VAL A O 1
ATOM 506 N N . ASP A 1 69 ? -12.834 1.455 6.241 1.00 96.31 69 ASP A N 1
ATOM 507 C CA . ASP A 1 69 ? -11.663 2.325 6.214 1.00 96.31 69 ASP A CA 1
ATOM 508 C C . ASP A 1 69 ? -11.327 2.781 4.799 1.00 96.31 69 ASP A C 1
ATOM 510 O O . ASP A 1 69 ? -11.626 2.102 3.819 1.00 96.31 69 ASP A O 1
ATOM 514 N N . ALA A 1 70 ? -10.720 3.958 4.708 1.00 97.88 70 ALA A N 1
ATOM 515 C CA . ALA A 1 70 ? -10.204 4.508 3.470 1.00 97.88 70 ALA A CA 1
ATOM 516 C C . ALA A 1 70 ? -8.856 5.185 3.722 1.00 97.88 70 ALA A C 1
ATOM 518 O O . ALA A 1 70 ? -8.591 5.679 4.821 1.00 97.88 70 ALA A O 1
ATOM 519 N N . ALA A 1 71 ? -7.999 5.226 2.707 1.00 97.94 71 ALA A N 1
ATOM 520 C CA . ALA A 1 71 ? -6.722 5.928 2.779 1.00 97.94 71 ALA A CA 1
ATOM 521 C C . ALA A 1 71 ? -6.419 6.672 1.479 1.00 97.94 71 ALA A C 1
ATOM 523 O O . ALA A 1 71 ? -6.965 6.348 0.429 1.00 97.94 71 ALA A O 1
ATOM 524 N N . ALA A 1 72 ? -5.516 7.646 1.548 1.00 97.88 72 ALA A N 1
ATOM 525 C CA . ALA A 1 72 ? -4.907 8.265 0.379 1.00 97.88 72 ALA A CA 1
ATOM 526 C C . ALA A 1 72 ? -3.395 8.077 0.489 1.00 97.88 72 ALA A C 1
ATOM 528 O O . ALA A 1 72 ? -2.746 8.736 1.291 1.00 97.88 72 ALA A O 1
ATOM 529 N N . LEU A 1 73 ? -2.842 7.136 -0.269 1.00 97.75 73 LEU A N 1
ATOM 530 C CA . LEU A 1 73 ? -1.458 6.695 -0.137 1.00 97.75 73 LEU A CA 1
ATOM 531 C C . LEU A 1 73 ? -0.644 7.183 -1.329 1.00 97.75 73 LEU A C 1
ATOM 533 O O . LEU A 1 73 ? -0.936 6.819 -2.465 1.00 97.75 73 LEU A O 1
ATOM 537 N N . TYR A 1 74 ? 0.408 7.953 -1.079 1.00 96.19 74 TYR A N 1
ATOM 538 C CA . TYR A 1 74 ? 1.482 8.073 -2.056 1.00 96.19 74 TYR A CA 1
ATOM 539 C C . TYR A 1 74 ? 2.216 6.733 -2.108 1.00 96.19 74 TYR A C 1
ATOM 541 O O . TYR A 1 74 ? 2.672 6.254 -1.074 1.00 96.19 74 TYR A O 1
ATOM 549 N N . ASP A 1 75 ? 2.306 6.127 -3.288 1.00 93.75 75 ASP A N 1
ATOM 550 C CA . ASP A 1 75 ? 2.944 4.831 -3.521 1.00 93.75 75 ASP A CA 1
ATOM 551 C C . ASP A 1 75 ? 3.989 4.976 -4.631 1.00 93.75 75 ASP A C 1
ATOM 553 O O . ASP A 1 75 ? 3.674 5.401 -5.748 1.00 93.75 75 ASP A O 1
ATOM 557 N N . GLN A 1 76 ? 5.233 4.629 -4.309 1.00 91.69 76 GLN A N 1
ATOM 558 C CA . GLN A 1 76 ? 6.348 4.601 -5.241 1.00 91.69 76 GLN A CA 1
ATOM 559 C C . GLN A 1 76 ? 6.861 3.172 -5.380 1.00 91.69 76 GLN A C 1
ATOM 561 O O . GLN A 1 76 ? 7.334 2.581 -4.410 1.00 91.69 76 GLN A O 1
ATOM 566 N N . LYS A 1 77 ? 6.870 2.661 -6.614 1.00 86.12 77 LYS A N 1
ATOM 567 C CA . LYS A 1 77 ? 7.425 1.354 -6.984 1.00 86.12 77 LYS A CA 1
ATOM 568 C C . LYS A 1 77 ? 8.569 1.515 -7.981 1.00 86.12 77 LYS A C 1
ATOM 570 O O . LYS A 1 77 ? 8.567 2.442 -8.782 1.00 86.12 77 LYS A O 1
ATOM 575 N N . SER A 1 78 ? 9.559 0.635 -7.929 1.00 78.75 78 SER A N 1
ATOM 576 C CA . SER A 1 78 ? 10.677 0.574 -8.871 1.00 78.75 78 SER A CA 1
ATOM 577 C C . SER A 1 78 ? 10.830 -0.845 -9.406 1.00 78.75 78 SER A C 1
ATOM 579 O O . SER A 1 78 ? 10.636 -1.814 -8.672 1.00 78.75 78 SER A O 1
ATOM 581 N N . ALA A 1 79 ? 11.182 -0.966 -10.680 1.00 72.69 79 ALA A N 1
ATOM 582 C CA . ALA A 1 79 ? 11.467 -2.236 -11.323 1.00 72.69 79 ALA A CA 1
ATOM 583 C C . ALA A 1 79 ? 12.738 -2.130 -12.164 1.00 72.69 79 ALA A C 1
ATOM 585 O O . ALA A 1 79 ? 12.870 -1.234 -12.998 1.00 72.69 79 ALA A O 1
ATOM 586 N N . ASP A 1 80 ? 13.634 -3.091 -11.970 1.00 69.38 80 ASP A N 1
ATOM 587 C CA . ASP A 1 80 ? 14.800 -3.274 -12.821 1.00 69.38 80 ASP A CA 1
ATOM 588 C C . ASP A 1 80 ? 14.379 -4.068 -14.065 1.00 69.38 80 ASP A C 1
ATOM 590 O O . ASP A 1 80 ? 13.802 -5.163 -13.973 1.00 69.38 80 ASP A O 1
ATOM 594 N N . VAL A 1 81 ? 14.631 -3.485 -15.234 1.00 64.44 81 VAL A N 1
ATOM 595 C CA . VAL A 1 81 ? 14.382 -4.068 -16.551 1.00 64.44 81 VAL A CA 1
ATOM 596 C C . VAL A 1 81 ? 15.733 -4.410 -17.162 1.00 64.44 81 VAL A C 1
ATOM 598 O O . VAL A 1 81 ? 16.503 -3.523 -17.530 1.00 64.44 81 VAL A O 1
ATOM 601 N N . LYS A 1 82 ? 16.030 -5.709 -17.238 1.00 62.69 82 LYS A N 1
ATOM 602 C CA . LYS A 1 82 ? 17.209 -6.211 -17.946 1.00 62.69 82 LYS A CA 1
ATOM 603 C C . LYS A 1 82 ? 16.941 -6.141 -19.446 1.00 62.69 82 LYS A C 1
ATOM 605 O O . LYS A 1 82 ? 15.904 -6.628 -19.895 1.00 62.69 82 LYS A O 1
ATOM 610 N N . TYR A 1 83 ? 17.861 -5.553 -20.197 1.00 64.12 83 TYR A N 1
ATOM 611 C CA . TYR A 1 83 ? 17.835 -5.547 -21.654 1.00 64.12 83 TYR A CA 1
ATOM 612 C C . TYR A 1 83 ? 19.132 -6.150 -22.182 1.00 64.12 83 TYR A C 1
ATOM 614 O O . TYR A 1 83 ? 20.207 -5.930 -21.625 1.00 64.12 83 TYR A O 1
ATOM 622 N N . GLU A 1 84 ? 19.015 -6.937 -23.242 1.00 67.12 84 GLU A N 1
ATOM 623 C CA . GLU A 1 84 ? 20.145 -7.537 -23.941 1.00 67.12 84 GLU A CA 1
ATOM 624 C C . GLU A 1 84 ? 20.227 -6.902 -25.325 1.00 67.12 84 GLU A C 1
ATOM 626 O O . GLU A 1 84 ? 19.211 -6.780 -26.012 1.00 67.12 84 GLU A O 1
ATOM 631 N N . TYR A 1 85 ? 21.424 -6.497 -25.731 1.00 65.81 85 TYR A N 1
ATOM 632 C CA . TYR A 1 85 ? 21.694 -6.016 -27.080 1.00 65.81 85 TYR A CA 1
ATOM 633 C C . TYR A 1 85 ? 22.992 -6.640 -27.592 1.00 65.81 85 TYR A C 1
ATOM 635 O O . TYR A 1 85 ? 23.829 -7.104 -26.819 1.00 65.81 85 TYR A O 1
ATOM 643 N N . THR A 1 86 ? 23.108 -6.749 -28.912 1.00 69.06 86 THR A N 1
ATOM 644 C CA . THR A 1 86 ? 24.271 -7.356 -29.564 1.00 69.06 86 THR A CA 1
ATOM 645 C C . THR A 1 86 ? 25.091 -6.247 -30.197 1.00 69.06 86 THR A C 1
ATOM 647 O O . THR A 1 86 ? 24.580 -5.538 -31.061 1.00 69.06 86 THR A O 1
ATOM 650 N N . GLU A 1 87 ? 26.334 -6.090 -29.763 1.00 69.06 87 GLU A N 1
ATOM 651 C CA . GLU A 1 87 ? 27.297 -5.188 -30.390 1.00 69.06 87 GLU A CA 1
ATOM 652 C C . GLU A 1 87 ? 28.095 -5.971 -31.435 1.00 69.06 87 GLU A C 1
ATOM 654 O O . GLU A 1 87 ? 28.537 -7.094 -31.180 1.00 69.06 87 GLU A O 1
ATOM 659 N N . ALA A 1 88 ? 28.246 -5.400 -32.629 1.00 66.38 88 ALA A N 1
ATOM 660 C CA . ALA A 1 88 ? 29.150 -5.920 -33.646 1.00 66.38 88 ALA A CA 1
ATOM 661 C C . ALA A 1 88 ? 30.502 -5.223 -33.477 1.00 66.38 88 ALA A C 1
ATOM 663 O O . ALA A 1 88 ? 30.611 -4.016 -33.688 1.00 66.38 88 ALA A O 1
ATOM 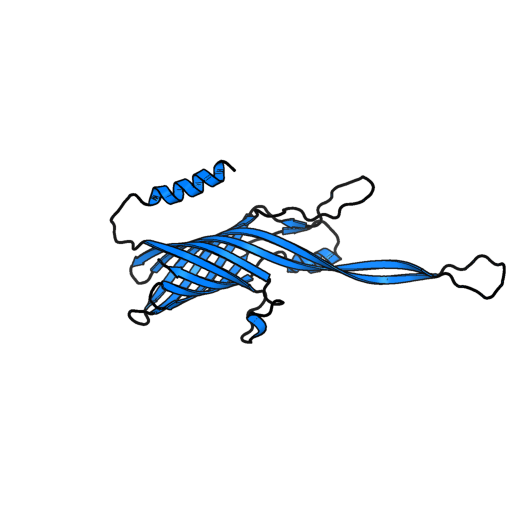664 N N . MET A 1 89 ? 31.516 -5.985 -33.080 1.00 63.47 89 MET A N 1
ATOM 665 C CA . MET A 1 89 ? 32.894 -5.519 -32.968 1.00 63.47 89 MET A CA 1
ATOM 666 C C . MET A 1 89 ? 33.650 -5.961 -34.220 1.00 63.47 89 MET A C 1
ATOM 668 O O . MET A 1 89 ? 33.681 -7.150 -34.545 1.00 63.47 89 MET A O 1
ATOM 672 N N . TYR A 1 90 ? 34.250 -5.007 -34.928 1.00 66.56 90 TYR A N 1
ATOM 673 C CA . TYR A 1 90 ? 35.153 -5.301 -36.038 1.00 66.56 90 TYR A CA 1
ATOM 674 C C . TYR A 1 90 ? 36.532 -5.610 -35.462 1.00 66.56 90 TYR A C 1
ATOM 676 O O . TYR A 1 90 ? 37.134 -4.759 -34.807 1.00 66.56 90 TYR A O 1
ATOM 684 N N . VAL A 1 91 ? 37.010 -6.836 -35.668 1.00 65.38 91 VAL A N 1
ATOM 685 C CA . VAL A 1 91 ? 38.347 -7.252 -35.242 1.00 65.38 91 VAL A CA 1
ATOM 686 C C . VAL A 1 91 ? 39.245 -7.249 -36.466 1.00 65.38 91 VAL A C 1
ATOM 688 O O . VAL A 1 91 ? 39.023 -8.004 -37.414 1.00 65.38 91 VAL A O 1
ATOM 691 N N . ASP A 1 92 ? 40.253 -6.381 -36.446 1.00 60.41 92 ASP A N 1
ATOM 692 C CA . ASP A 1 92 ? 41.250 -6.325 -37.506 1.00 60.41 92 ASP A CA 1
ATOM 693 C C . ASP A 1 92 ? 42.219 -7.498 -37.324 1.00 60.41 92 ASP A C 1
ATOM 695 O O . ASP A 1 92 ? 42.872 -7.632 -36.284 1.00 60.41 92 ASP A O 1
ATOM 699 N 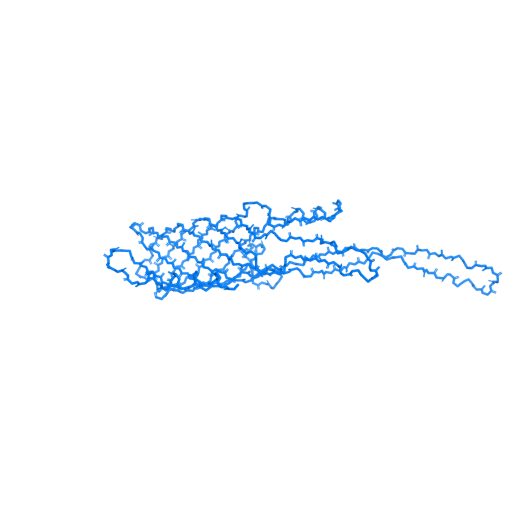N . LYS A 1 93 ? 42.298 -8.389 -38.313 1.00 59.44 93 LYS A N 1
ATOM 700 C CA . LYS A 1 93 ? 43.332 -9.424 -38.326 1.00 59.44 93 LYS A CA 1
ATOM 701 C C . LYS A 1 93 ? 44.629 -8.775 -38.785 1.00 59.44 93 LYS A C 1
ATOM 703 O O . LYS A 1 93 ? 44.861 -8.637 -39.984 1.00 59.44 93 LYS A O 1
ATOM 708 N N . THR A 1 94 ? 45.504 -8.423 -37.847 1.00 55.00 94 THR A N 1
ATOM 709 C CA . THR A 1 94 ? 46.911 -8.170 -38.166 1.00 55.00 94 THR A CA 1
ATOM 710 C C . THR A 1 94 ? 47.531 -9.467 -38.676 1.00 55.00 94 THR A C 1
ATOM 712 O O . THR A 1 94 ? 47.989 -10.315 -37.915 1.00 55.00 94 THR A O 1
ATOM 715 N N . THR A 1 95 ? 47.506 -9.643 -39.994 1.00 56.75 95 THR A N 1
ATOM 716 C CA . THR A 1 95 ? 48.317 -10.661 -40.653 1.00 56.75 95 THR A CA 1
ATOM 717 C C . THR A 1 95 ? 49.692 -10.046 -40.840 1.00 56.75 95 THR A C 1
ATOM 719 O O . THR A 1 95 ? 49.816 -8.987 -41.451 1.00 56.75 95 THR A O 1
ATOM 722 N N . ASP A 1 96 ? 50.692 -10.686 -40.248 1.00 57.09 96 ASP A N 1
ATOM 723 C CA . ASP A 1 96 ? 52.115 -10.391 -40.386 1.00 57.09 96 ASP A CA 1
ATOM 724 C C . ASP A 1 96 ? 52.478 -9.862 -41.793 1.00 57.09 96 ASP A C 1
ATOM 726 O O . ASP A 1 96 ? 52.467 -10.598 -42.781 1.00 57.09 96 ASP A O 1
ATOM 730 N N . GLY A 1 97 ? 52.714 -8.549 -41.882 1.00 54.16 97 GLY A N 1
ATOM 731 C CA . GLY A 1 97 ? 53.549 -7.895 -42.893 1.00 54.16 97 GLY A CA 1
ATOM 732 C C . GLY A 1 97 ? 53.197 -7.996 -44.386 1.00 54.16 97 GLY A C 1
ATOM 733 O O . GLY A 1 97 ? 53.989 -7.504 -45.188 1.00 54.16 97 GLY A O 1
ATOM 734 N N . SER A 1 98 ? 52.074 -8.578 -44.814 1.00 52.28 98 SER A N 1
ATOM 735 C CA . SER A 1 98 ? 51.756 -8.711 -46.251 1.00 52.28 98 SER A CA 1
ATOM 736 C C . SER A 1 98 ? 50.738 -7.674 -46.752 1.00 52.28 98 SER A C 1
ATOM 738 O O . SER A 1 98 ? 49.672 -7.479 -46.177 1.00 52.28 98 SER A O 1
ATOM 740 N N . LEU A 1 99 ? 51.080 -6.999 -47.860 1.00 52.44 99 LEU A N 1
ATOM 741 C CA . LEU A 1 99 ? 50.243 -6.050 -48.614 1.00 52.44 99 LEU A CA 1
ATOM 742 C C . LEU A 1 99 ? 49.100 -6.776 -49.354 1.00 52.44 99 LEU A C 1
ATOM 744 O O . LEU A 1 99 ? 49.065 -6.823 -50.582 1.00 52.44 99 LEU A O 1
ATOM 748 N N . GLN A 1 100 ? 48.159 -7.357 -48.617 1.00 51.88 100 GLN A N 1
ATOM 749 C CA . GLN A 1 100 ? 46.845 -7.739 -49.133 1.00 51.88 100 GLN A CA 1
ATOM 750 C C . GLN A 1 100 ? 45.773 -7.190 -48.191 1.00 51.88 100 GLN A C 1
ATOM 752 O O . GLN A 1 100 ? 45.931 -7.220 -46.974 1.00 51.88 100 GLN A O 1
ATOM 757 N N . SER A 1 101 ? 44.714 -6.618 -48.772 1.00 51.53 101 SER A N 1
ATOM 758 C CA . SER A 1 101 ? 43.620 -5.948 -48.061 1.00 51.53 101 SER A CA 1
ATOM 759 C C . SER A 1 101 ? 43.121 -6.782 -46.868 1.00 51.53 101 SER A C 1
ATOM 761 O O . SER A 1 101 ? 42.850 -7.972 -47.053 1.00 51.53 101 SER A O 1
ATOM 763 N N . PRO A 1 102 ? 42.998 -6.204 -45.657 1.00 54.88 102 PRO A N 1
ATOM 764 C CA . PRO A 1 102 ? 42.703 -6.983 -44.458 1.00 54.88 102 PRO A CA 1
ATOM 765 C C . PRO A 1 102 ? 41.328 -7.659 -44.548 1.00 54.88 102 PRO A C 1
ATOM 767 O O . PRO A 1 102 ? 40.341 -7.061 -44.980 1.00 54.88 102 PRO A O 1
ATOM 770 N N . SER A 1 103 ? 41.266 -8.926 -44.125 1.00 54.84 103 SER A N 1
ATOM 771 C CA . SER A 1 103 ? 40.008 -9.646 -43.900 1.00 54.84 103 SER A CA 1
ATOM 772 C C . SER A 1 103 ? 39.418 -9.175 -42.569 1.00 54.84 103 SER A C 1
ATOM 774 O O . SER A 1 103 ? 39.997 -9.454 -41.520 1.00 54.84 103 SER A O 1
ATOM 776 N N . VAL A 1 104 ? 38.296 -8.454 -42.596 1.00 59.75 104 VAL A N 1
ATOM 777 C CA . VAL A 1 104 ? 37.616 -7.982 -41.378 1.00 59.75 104 VAL A CA 1
ATOM 778 C C . VAL A 1 104 ? 36.704 -9.088 -40.840 1.00 59.75 104 VAL A C 1
ATOM 780 O O . VAL A 1 104 ? 35.724 -9.448 -41.493 1.00 59.75 104 VAL A O 1
ATOM 783 N N . ASP A 1 105 ? 36.990 -9.600 -39.641 1.00 62.97 105 ASP A N 1
ATOM 784 C CA . ASP A 1 105 ? 36.084 -10.508 -38.930 1.00 62.97 105 ASP A CA 1
ATOM 785 C C . ASP A 1 105 ? 35.095 -9.688 -38.084 1.00 62.97 105 ASP A C 1
ATOM 787 O O . ASP A 1 105 ? 35.482 -8.795 -37.325 1.00 62.97 105 ASP A O 1
ATOM 791 N N . VAL A 1 106 ? 33.801 -10.008 -38.186 1.00 62.62 106 VAL A N 1
ATOM 792 C CA . VAL A 1 106 ? 32.754 -9.416 -37.340 1.00 62.62 106 VAL A CA 1
ATOM 793 C C . VAL A 1 106 ? 32.476 -10.357 -36.174 1.00 62.62 106 VAL A C 1
ATOM 795 O O . VAL A 1 106 ? 31.931 -11.446 -36.362 1.00 62.62 106 VAL A O 1
ATOM 798 N N . VAL A 1 107 ? 32.824 -9.933 -34.959 1.00 72.12 107 VAL A N 1
ATOM 799 C C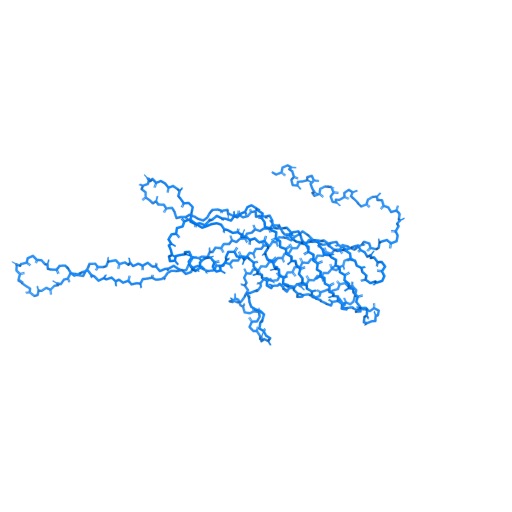A . VAL A 1 107 ? 32.499 -10.661 -33.727 1.00 72.12 107 VAL A CA 1
ATOM 800 C C . VAL A 1 107 ? 31.265 -10.029 -33.094 1.00 72.12 107 VAL A C 1
ATOM 802 O O . VAL A 1 107 ? 31.250 -8.843 -32.771 1.00 72.12 107 VAL A O 1
ATOM 805 N N . TYR A 1 108 ? 30.218 -10.828 -32.898 1.00 70.94 108 TYR A N 1
ATOM 806 C CA . TYR A 1 108 ? 29.010 -10.401 -32.197 1.00 70.94 108 TYR A CA 1
ATOM 807 C C . TYR A 1 108 ? 29.165 -10.647 -30.695 1.00 70.94 108 TYR A C 1
ATOM 809 O O . TYR A 1 108 ? 29.230 -11.797 -30.257 1.00 70.94 108 TYR A O 1
ATOM 817 N N . GLN A 1 109 ? 29.189 -9.581 -29.897 1.00 71.88 109 GLN A N 1
ATOM 818 C CA . GLN A 1 109 ? 29.215 -9.673 -28.441 1.00 71.88 109 GLN A CA 1
ATOM 819 C C . GLN A 1 109 ? 27.835 -9.357 -27.869 1.00 71.88 109 GLN A C 1
ATOM 821 O O . GLN A 1 109 ? 27.222 -8.330 -28.163 1.00 71.88 109 GLN A O 1
ATOM 826 N N . LYS A 1 110 ? 27.332 -10.257 -27.025 1.00 70.06 110 LYS A N 1
ATOM 827 C CA . LYS A 1 110 ? 26.084 -10.049 -26.298 1.00 70.06 110 LYS A CA 1
ATOM 828 C C . LYS A 1 110 ? 26.374 -9.234 -25.035 1.00 70.06 110 LYS A C 1
ATOM 830 O O . LYS A 1 110 ? 27.059 -9.723 -24.141 1.00 70.06 110 LYS A O 1
ATOM 835 N N . SER A 1 111 ? 25.847 -8.016 -24.964 1.00 70.50 111 SER A N 1
ATOM 836 C CA . SER A 1 111 ? 25.943 -7.128 -23.803 1.00 70.50 111 SER A CA 1
ATOM 837 C C . SER A 1 111 ? 24.588 -7.030 -23.100 1.00 70.50 111 SER A C 1
ATOM 839 O O . SER A 1 111 ? 23.528 -7.114 -23.730 1.00 70.50 111 SER A O 1
ATOM 841 N N . SER A 1 112 ? 24.600 -6.886 -21.775 1.00 70.75 112 SER A N 1
ATOM 842 C CA . SER A 1 112 ? 23.385 -6.770 -20.964 1.00 70.75 112 SER A CA 1
ATOM 843 C C . SER A 1 112 ? 23.439 -5.528 -20.087 1.00 70.75 112 SER A C 1
ATOM 845 O O . SER A 1 112 ? 24.398 -5.346 -19.338 1.00 70.75 112 SER A O 1
ATOM 847 N N . GLY A 1 113 ? 22.391 -4.710 -20.132 1.00 66.38 113 GLY A N 1
ATOM 848 C CA . GLY A 1 113 ? 22.217 -3.553 -19.259 1.00 66.38 113 GLY A CA 1
ATOM 849 C C . GLY A 1 113 ? 20.983 -3.684 -18.366 1.00 66.38 113 GLY A C 1
ATOM 850 O O . GLY A 1 113 ? 20.094 -4.505 -18.604 1.00 66.38 113 GLY A O 1
ATOM 851 N N . VAL A 1 114 ? 20.922 -2.861 -17.315 1.00 64.81 114 VAL A N 1
ATOM 852 C CA . VAL A 1 114 ? 19.773 -2.783 -16.401 1.00 64.81 114 VAL A CA 1
ATOM 853 C C . VAL A 1 114 ? 19.244 -1.355 -16.379 1.00 64.81 114 VAL A C 1
ATOM 855 O O . VAL A 1 114 ? 19.941 -0.438 -15.956 1.00 64.81 114 VAL A O 1
ATOM 858 N N . ALA A 1 115 ? 18.001 -1.163 -16.815 1.00 64.69 115 ALA A N 1
ATOM 859 C CA . ALA A 1 115 ? 17.294 0.108 -16.707 1.00 64.69 115 ALA A CA 1
ATOM 860 C C . ALA A 1 115 ? 16.362 0.094 -15.487 1.00 64.69 115 ALA A C 1
ATOM 862 O O . ALA A 1 115 ? 15.586 -0.846 -15.308 1.00 64.69 115 ALA A O 1
ATOM 863 N N . LYS A 1 116 ? 16.407 1.141 -14.654 1.00 71.88 116 LYS A N 1
ATOM 864 C CA . LYS A 1 116 ? 15.489 1.299 -13.514 1.00 71.88 116 LYS A CA 1
ATOM 865 C C . LYS A 1 116 ? 14.265 2.110 -13.920 1.00 71.88 116 LYS A C 1
ATOM 867 O O . LYS A 1 116 ? 14.378 3.294 -14.225 1.00 71.88 116 LYS A O 1
ATOM 872 N N . VAL A 1 117 ? 13.089 1.497 -13.855 1.00 72.56 117 VAL A N 1
ATOM 873 C CA . VAL A 1 117 ? 11.799 2.153 -14.108 1.00 72.56 117 VAL A CA 1
ATOM 874 C C . VAL A 1 117 ? 11.134 2.471 -12.776 1.00 72.56 117 VAL A C 1
ATOM 876 O O . VAL A 1 117 ? 11.068 1.603 -11.908 1.00 72.56 117 VAL A O 1
ATOM 879 N N . LYS A 1 118 ? 10.626 3.697 -12.602 1.00 80.25 118 LYS A N 1
ATOM 880 C CA . LYS A 1 118 ? 9.913 4.126 -11.390 1.00 80.25 118 LYS A CA 1
ATOM 881 C C . LYS A 1 118 ? 8.448 4.415 -11.713 1.00 80.25 118 LYS A C 1
ATOM 883 O O . LYS A 1 118 ? 8.139 5.138 -12.646 1.00 80.25 118 LYS A O 1
ATOM 888 N N . GLN A 1 119 ? 7.541 3.889 -10.908 1.00 83.44 119 GLN A N 1
ATOM 889 C CA . GLN A 1 119 ? 6.118 4.193 -10.966 1.00 83.44 119 GLN A CA 1
ATOM 890 C C . GLN A 1 119 ? 5.730 4.954 -9.698 1.00 83.44 119 GLN A C 1
ATOM 892 O O . GLN A 1 119 ? 6.055 4.518 -8.596 1.00 83.44 119 GLN A O 1
ATOM 897 N N . GLN A 1 120 ? 5.045 6.087 -9.850 1.00 89.56 120 GLN A N 1
ATOM 898 C CA . GLN A 1 120 ? 4.546 6.891 -8.732 1.00 89.56 120 GLN A CA 1
ATOM 899 C C . GLN A 1 120 ? 3.049 7.112 -8.904 1.00 89.56 120 GLN A C 1
ATOM 901 O O . GLN A 1 120 ? 2.597 7.552 -9.966 1.00 89.56 120 GLN A O 1
ATOM 906 N N . SER A 1 121 ? 2.290 6.824 -7.854 1.00 92.12 121 SER A N 1
ATOM 907 C CA . SER A 1 121 ? 0.831 6.857 -7.880 1.00 92.12 121 SER A CA 1
ATOM 908 C C . SER A 1 121 ? 0.239 7.342 -6.564 1.00 92.12 121 SER A C 1
ATOM 910 O O . SER A 1 121 ? 0.849 7.186 -5.508 1.00 92.12 121 SER A O 1
ATOM 912 N N . ILE A 1 122 ? -0.969 7.894 -6.634 1.00 95.69 122 ILE A N 1
ATOM 913 C CA . ILE A 1 122 ? -1.847 8.065 -5.478 1.00 95.69 122 ILE A CA 1
ATOM 914 C C . ILE A 1 122 ? -2.833 6.903 -5.464 1.00 95.69 122 ILE A C 1
ATOM 916 O O . ILE A 1 122 ? -3.642 6.770 -6.380 1.00 95.69 122 ILE A O 1
ATOM 920 N N . ASN A 1 123 ? -2.766 6.080 -4.424 1.00 95.31 123 ASN A N 1
ATOM 921 C CA . ASN A 1 123 ? -3.612 4.912 -4.240 1.00 95.31 123 ASN A CA 1
ATOM 922 C C . ASN A 1 123 ? -4.672 5.186 -3.176 1.00 95.31 123 ASN A C 1
ATOM 924 O O . ASN A 1 123 ? -4.359 5.580 -2.054 1.00 95.31 123 ASN A O 1
ATOM 928 N N . VAL A 1 124 ? -5.927 4.940 -3.532 1.00 97.56 124 VAL A N 1
ATOM 929 C CA . VAL A 1 124 ? -7.104 5.146 -2.692 1.00 97.56 124 VAL A CA 1
ATOM 930 C C . VAL A 1 124 ? -7.780 3.795 -2.456 1.00 97.56 124 VAL A C 1
ATOM 932 O O . VAL A 1 124 ? -8.637 3.399 -3.249 1.00 97.56 124 VAL A O 1
ATOM 935 N N . PRO A 1 125 ? -7.359 3.027 -1.436 1.00 97.25 125 PRO A N 1
ATOM 936 C CA . PRO A 1 125 ? -8.084 1.843 -0.999 1.00 97.25 125 PRO A CA 1
ATOM 937 C C . PRO A 1 125 ? -9.304 2.239 -0.164 1.00 97.25 125 PRO A C 1
ATOM 939 O O . PRO A 1 125 ? -9.222 3.147 0.664 1.00 97.25 125 PRO A O 1
ATOM 942 N N . VAL A 1 126 ? -10.406 1.517 -0.349 1.00 98.00 126 VAL A N 1
ATOM 943 C CA . VAL A 1 126 ? -11.601 1.573 0.498 1.00 98.00 126 VAL A CA 1
ATOM 944 C C . VAL A 1 126 ? -11.922 0.147 0.908 1.00 98.00 126 VAL A C 1
ATOM 946 O O . VAL A 1 126 ? -12.252 -0.670 0.054 1.00 98.00 126 VAL A O 1
ATOM 949 N N . ASN A 1 127 ? -11.800 -0.174 2.192 1.00 98.31 127 ASN A N 1
ATOM 950 C CA . ASN A 1 127 ? -11.928 -1.540 2.679 1.00 98.31 127 ASN A CA 1
ATOM 951 C C . ASN A 1 127 ? -13.108 -1.691 3.634 1.00 98.31 127 ASN A C 1
ATOM 953 O O . ASN A 1 127 ? -13.286 -0.892 4.555 1.00 98.31 127 ASN A O 1
ATOM 957 N N . LEU A 1 128 ? -13.849 -2.785 3.470 1.00 98.19 128 LEU A N 1
ATOM 958 C CA . LEU A 1 128 ? -14.611 -3.363 4.564 1.00 98.19 128 LEU A CA 1
ATOM 959 C C . LEU A 1 128 ? -13.631 -4.106 5.470 1.00 98.19 128 LEU A C 1
ATOM 961 O O . LEU A 1 128 ? -12.805 -4.886 4.995 1.00 98.19 128 LEU A O 1
ATOM 965 N N . ARG A 1 129 ? -13.726 -3.871 6.774 1.00 97.69 129 ARG A N 1
ATOM 966 C CA . ARG A 1 129 ? -12.852 -4.437 7.795 1.00 97.69 129 ARG A CA 1
ATOM 967 C C . ARG A 1 129 ? -13.682 -5.120 8.874 1.00 97.69 129 ARG A C 1
ATOM 969 O O . ARG A 1 129 ? -14.635 -4.534 9.375 1.00 97.69 129 ARG A O 1
ATOM 976 N N . TYR A 1 130 ? -13.268 -6.312 9.286 1.00 96.94 130 TYR A N 1
ATOM 977 C CA . TYR A 1 130 ? -13.827 -7.033 10.429 1.00 96.94 130 TYR A CA 1
ATOM 978 C C . TYR A 1 130 ? -12.740 -7.255 11.479 1.00 96.94 130 TYR A C 1
ATOM 980 O O . TYR A 1 130 ? -11.675 -7.778 11.149 1.00 96.94 130 TYR A O 1
ATOM 988 N N . ALA A 1 131 ? -12.983 -6.831 12.719 1.00 96.06 131 ALA A N 1
ATOM 989 C CA . ALA A 1 131 ? -12.025 -6.917 13.815 1.00 96.06 131 ALA A CA 1
ATOM 990 C C . ALA A 1 131 ? -12.539 -7.809 14.951 1.00 96.06 131 ALA A C 1
ATOM 992 O O . ALA A 1 131 ? -13.625 -7.597 15.485 1.00 96.06 131 ALA A O 1
ATOM 993 N N . VAL A 1 132 ? -11.705 -8.760 15.365 1.00 95.75 132 VAL A N 1
ATOM 994 C CA . VAL A 1 132 ? -11.922 -9.631 16.521 1.00 95.75 132 VAL A CA 1
ATOM 995 C C . VAL A 1 132 ? -11.073 -9.111 17.676 1.00 95.75 132 VAL A C 1
ATOM 997 O O . VAL A 1 132 ? -9.844 -9.050 17.586 1.00 95.75 132 VAL A O 1
ATOM 1000 N N . GLY A 1 133 ? -11.732 -8.692 18.756 1.00 91.50 133 GLY A N 1
ATOM 1001 C CA . GLY A 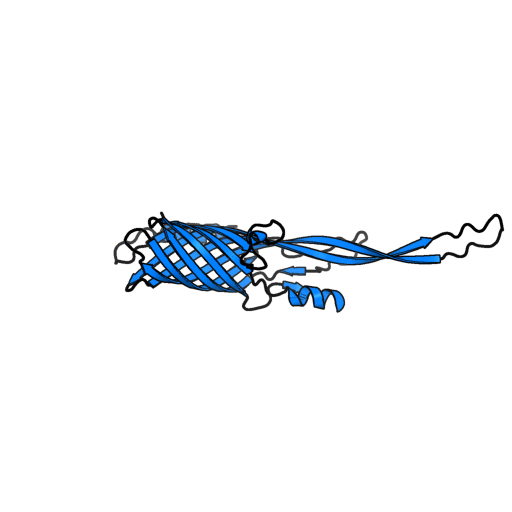1 133 ? -11.066 -8.215 19.965 1.00 91.50 133 GLY A CA 1
ATOM 1002 C C . GLY A 1 133 ? -10.287 -9.331 20.660 1.00 91.50 133 GLY A C 1
ATOM 1003 O O . GLY A 1 133 ? -10.813 -10.416 20.875 1.00 91.50 133 GLY A O 1
ATOM 1004 N N . LEU A 1 134 ? -9.048 -9.037 21.047 1.00 91.50 134 LEU A N 1
ATOM 1005 C CA . LEU A 1 134 ? -8.172 -9.899 21.844 1.00 91.50 134 LEU A CA 1
ATOM 1006 C C . LEU A 1 134 ? -7.908 -9.237 23.209 1.00 91.50 134 LEU A C 1
ATOM 1008 O O . LEU A 1 134 ? -6.769 -9.097 23.648 1.00 91.50 134 LEU A O 1
ATOM 1012 N N . GLY A 1 135 ? -8.975 -8.740 23.840 1.00 87.50 135 GLY A N 1
ATOM 1013 C CA . GLY A 1 135 ? -8.931 -7.946 25.072 1.00 87.50 135 GLY A CA 1
ATOM 1014 C C . GLY A 1 135 ? -9.115 -6.441 24.845 1.00 87.50 135 GLY A C 1
ATOM 1015 O O . GLY A 1 135 ? -9.560 -5.994 23.789 1.00 87.50 135 GLY A O 1
ATOM 1016 N N . SER A 1 136 ? -8.787 -5.636 25.862 1.00 85.06 136 SER A N 1
ATOM 1017 C CA . SER A 1 136 ? -9.025 -4.182 25.850 1.00 85.06 136 SER A CA 1
ATOM 1018 C C . SER A 1 136 ? -8.003 -3.394 25.025 1.00 85.06 136 SER A C 1
ATOM 1020 O O . SER A 1 136 ? -8.285 -2.261 24.628 1.00 85.06 136 SER A O 1
ATOM 1022 N N . MET A 1 137 ? -6.831 -3.979 24.763 1.00 88.81 137 MET A N 1
ATOM 1023 C CA . MET A 1 137 ? -5.701 -3.307 24.114 1.00 88.81 137 MET A CA 1
ATOM 1024 C C . MET A 1 137 ? -5.354 -3.872 22.740 1.00 88.81 137 MET A C 1
ATOM 1026 O O . MET A 1 137 ? -4.641 -3.205 21.995 1.00 88.81 137 MET A O 1
ATOM 1030 N N . ALA A 1 138 ? -5.852 -5.056 22.381 1.00 93.75 138 ALA A N 1
ATOM 1031 C CA . ALA A 1 138 ? -5.474 -5.726 21.145 1.00 93.75 138 ALA A CA 1
ATOM 1032 C C . ALA A 1 138 ? -6.683 -6.194 20.328 1.00 93.75 138 ALA A C 1
ATOM 1034 O O . ALA A 1 138 ? -7.731 -6.536 20.872 1.00 93.75 138 ALA A O 1
ATOM 1035 N N . ASN A 1 139 ? -6.531 -6.227 19.008 1.00 95.19 139 ASN A N 1
ATOM 1036 C CA . ASN A 1 139 ? -7.433 -6.932 18.102 1.00 95.19 139 ASN A CA 1
ATOM 1037 C C . ASN A 1 139 ? -6.658 -7.521 16.925 1.00 95.19 139 ASN A C 1
ATOM 1039 O O . ASN A 1 139 ? -5.605 -7.004 16.551 1.00 95.19 139 ASN A O 1
ATOM 1043 N N . MET A 1 140 ? -7.214 -8.567 16.327 1.00 97.56 140 MET A N 1
ATOM 1044 C CA . MET A 1 140 ? -6.882 -8.990 14.969 1.00 97.56 140 MET A CA 1
ATOM 1045 C C . MET A 1 140 ? -7.964 -8.488 14.026 1.00 97.56 140 MET A C 1
ATOM 1047 O O . MET A 1 140 ? -9.124 -8.379 14.417 1.00 97.56 140 MET A O 1
ATOM 1051 N N . PHE A 1 141 ? -7.612 -8.171 12.789 1.00 97.50 141 PHE A N 1
ATOM 1052 C CA . PHE A 1 141 ? -8.585 -7.732 11.801 1.00 97.50 141 PHE A CA 1
ATOM 1053 C C . PHE A 1 141 ? -8.261 -8.265 10.414 1.00 97.50 141 PHE A C 1
ATOM 1055 O O . PHE A 1 141 ? -7.101 -8.459 10.056 1.00 97.50 141 PHE A O 1
ATOM 1062 N N . PHE A 1 142 ? -9.313 -8.438 9.628 1.00 98.19 142 PHE A N 1
ATOM 1063 C CA . PHE A 1 142 ? -9.269 -8.763 8.210 1.00 98.19 142 PHE A CA 1
ATOM 1064 C C . PHE A 1 142 ? -9.895 -7.615 7.440 1.00 98.19 142 PHE A C 1
ATOM 1066 O O . PHE A 1 142 ? -10.784 -6.935 7.958 1.00 98.19 142 PHE A O 1
ATOM 1073 N N . PHE A 1 143 ? -9.442 -7.384 6.217 1.00 98.06 143 PHE A N 1
ATOM 1074 C CA . PHE A 1 143 ? -10.025 -6.368 5.361 1.00 98.06 143 PHE A CA 1
ATOM 1075 C C . PHE A 1 143 ? -9.998 -6.775 3.900 1.00 98.06 143 PHE A C 1
ATOM 1077 O O . PHE A 1 143 ? -9.083 -7.462 3.444 1.00 98.06 143 PHE A O 1
ATOM 1084 N N . ALA A 1 144 ? -11.001 -6.315 3.168 1.00 98.19 144 ALA A N 1
ATOM 1085 C CA . ALA A 1 144 ? -11.074 -6.464 1.731 1.00 98.19 144 ALA A CA 1
ATOM 1086 C C . ALA A 1 144 ? -11.801 -5.270 1.115 1.00 98.19 144 ALA A C 1
ATOM 1088 O O . ALA A 1 144 ? -12.766 -4.759 1.687 1.00 98.19 144 ALA A O 1
ATOM 1089 N N . GLY A 1 145 ? -11.375 -4.843 -0.067 1.00 96.75 145 GLY A N 1
ATOM 1090 C CA . GLY A 1 145 ? -12.121 -3.846 -0.817 1.00 96.75 145 GLY A CA 1
ATOM 1091 C C . GLY A 1 145 ? -11.413 -3.319 -2.057 1.00 96.75 145 GLY A C 1
ATOM 1092 O O . GLY A 1 145 ? -10.282 -3.712 -2.356 1.00 96.75 145 GLY A O 1
ATOM 1093 N N . PRO A 1 146 ? -12.101 -2.470 -2.830 1.00 97.06 146 PRO A N 1
ATOM 1094 C CA . PRO A 1 146 ? -11.533 -1.856 -4.016 1.00 97.06 146 PRO A CA 1
ATOM 1095 C C . PRO A 1 146 ? -10.397 -0.885 -3.680 1.00 97.06 146 PRO A C 1
ATOM 1097 O O . PRO A 1 146 ? -10.373 -0.234 -2.636 1.00 97.06 146 PRO A O 1
ATOM 1100 N N . GLN A 1 147 ? -9.475 -0.740 -4.622 1.00 95.69 147 GLN A N 1
ATOM 1101 C CA . GLN A 1 147 ? -8.429 0.267 -4.602 1.00 95.69 147 GLN A CA 1
ATOM 1102 C C . GLN A 1 147 ? -8.239 0.856 -5.998 1.00 95.69 147 GLN A C 1
ATOM 1104 O O . GLN A 1 147 ? -7.995 0.134 -6.970 1.00 95.69 147 GLN A O 1
ATOM 1109 N N . TRP A 1 148 ? -8.265 2.185 -6.063 1.00 94.25 148 TRP A N 1
ATOM 1110 C CA . TRP A 1 148 ? -7.967 2.958 -7.265 1.00 94.25 148 TRP A CA 1
ATOM 1111 C C . TRP A 1 148 ? -6.583 3.581 -7.155 1.00 94.25 148 TRP A C 1
ATOM 1113 O O . TRP A 1 148 ? -6.296 4.268 -6.182 1.00 94.25 148 TRP A O 1
ATOM 1123 N N . GLY A 1 149 ? -5.725 3.345 -8.140 1.00 91.38 149 GLY A N 1
ATOM 1124 C CA . GLY A 1 149 ? -4.427 3.998 -8.262 1.00 91.38 149 GLY A CA 1
ATOM 1125 C C . GLY A 1 149 ? -4.436 5.011 -9.394 1.00 91.38 149 GLY A C 1
ATOM 1126 O O . GLY A 1 149 ? -4.862 4.678 -10.495 1.00 91.38 149 GLY A O 1
ATOM 1127 N N . PHE A 1 150 ? -3.955 6.223 -9.140 1.00 90.44 150 PHE A N 1
ATOM 1128 C CA . PHE A 1 150 ? -3.825 7.296 -10.126 1.00 90.44 150 PHE A CA 1
ATOM 1129 C C . PHE A 1 150 ? -2.346 7.608 -10.327 1.00 90.44 150 PHE A C 1
ATOM 1131 O O . PHE A 1 150 ? -1.677 8.029 -9.384 1.00 90.44 150 PHE A O 1
ATOM 1138 N N . ASN A 1 151 ? -1.816 7.393 -11.530 1.00 87.06 151 ASN A N 1
ATOM 1139 C CA . ASN A 1 151 ? -0.398 7.618 -11.801 1.00 87.06 151 ASN A CA 1
ATOM 1140 C C . ASN A 1 151 ? -0.094 9.123 -11.889 1.00 87.06 151 ASN A C 1
ATOM 1142 O O . ASN A 1 151 ? -0.712 9.862 -12.654 1.00 87.06 151 ASN A O 1
ATOM 1146 N N . ILE A 1 152 ? 0.872 9.566 -11.083 1.00 87.19 152 ILE A N 1
ATOM 1147 C CA . ILE A 1 152 ? 1.309 10.969 -10.964 1.00 87.19 152 ILE A CA 1
ATOM 1148 C C . ILE A 1 152 ? 2.779 11.173 -11.357 1.00 87.19 152 ILE A C 1
ATOM 1150 O O . ILE A 1 152 ? 3.235 12.310 -11.430 1.00 87.19 152 ILE A O 1
ATOM 1154 N N . GLY A 1 153 ? 3.518 10.082 -11.585 1.00 77.19 153 GLY A N 1
ATOM 1155 C CA . GLY A 1 153 ? 4.909 10.106 -12.040 1.00 77.19 153 GLY A CA 1
ATOM 1156 C C . GLY A 1 153 ? 5.062 10.177 -13.559 1.00 77.19 153 GLY A C 1
ATOM 1157 O O . GLY A 1 153 ? 4.096 10.356 -14.304 1.00 77.19 153 GLY A O 1
ATOM 1158 N N . HIS A 1 154 ? 6.301 10.002 -14.022 1.00 66.75 154 HIS A N 1
ATOM 1159 C CA . HIS A 1 154 ? 6.631 9.976 -15.446 1.00 66.75 154 HIS A CA 1
ATOM 1160 C C . HIS A 1 154 ? 5.853 8.872 -16.174 1.00 66.75 154 HIS A C 1
ATOM 1162 O O . HIS A 1 154 ? 5.952 7.692 -15.841 1.00 66.75 154 HIS A O 1
ATOM 1168 N N . LYS A 1 155 ? 5.057 9.278 -17.168 1.00 58.81 155 LYS A N 1
ATOM 1169 C CA . LYS A 1 155 ? 4.133 8.388 -17.886 1.00 58.81 155 LYS A CA 1
ATOM 1170 C C . LYS A 1 155 ? 4.791 7.629 -19.029 1.00 58.81 155 LYS A C 1
ATOM 1172 O O . LYS A 1 155 ? 4.370 6.519 -19.324 1.00 58.81 155 LYS A O 1
ATOM 1177 N N . ASN A 1 156 ? 5.807 8.225 -19.648 1.00 58.09 156 ASN A N 1
ATOM 1178 C CA . ASN A 1 156 ? 6.481 7.690 -20.820 1.00 58.09 156 ASN A CA 1
ATOM 1179 C C . ASN A 1 156 ? 7.957 7.497 -20.507 1.00 58.09 156 ASN A C 1
ATOM 1181 O O . ASN A 1 156 ? 8.649 8.455 -20.165 1.00 58.09 156 ASN A O 1
ATOM 1185 N N . TYR A 1 157 ? 8.418 6.262 -20.649 1.00 56.31 157 TYR A N 1
ATOM 1186 C CA . TYR A 1 157 ? 9.836 5.968 -20.733 1.00 56.31 157 TYR A CA 1
ATOM 1187 C C . TYR A 1 157 ? 10.163 5.752 -22.213 1.00 56.31 157 TYR A C 1
ATOM 1189 O O . TYR A 1 157 ? 9.547 4.920 -22.887 1.00 56.31 157 TYR A O 1
ATOM 1197 N N . GLY A 1 158 ? 11.064 6.585 -22.726 1.00 51.66 158 GLY A N 1
ATOM 1198 C CA . GLY A 1 158 ? 11.529 6.596 -24.109 1.00 51.66 158 GLY A CA 1
ATOM 1199 C C . GLY A 1 158 ? 13.054 6.576 -24.149 1.00 51.66 158 GLY A C 1
ATOM 1200 O O . GLY A 1 158 ? 13.706 6.895 -23.155 1.00 51.66 158 GLY A O 1
ATOM 1201 N N . THR A 1 159 ? 13.613 6.180 -25.285 1.00 45.88 159 THR A N 1
ATOM 1202 C CA . THR A 1 159 ? 15.033 6.376 -25.586 1.00 45.88 159 THR A CA 1
ATOM 1203 C C . THR A 1 159 ? 15.144 7.686 -26.358 1.00 45.88 159 THR A C 1
ATOM 1205 O O . THR A 1 159 ? 14.463 7.845 -27.371 1.00 45.88 159 THR A O 1
ATOM 1208 N N . GLU A 1 160 ? 15.965 8.632 -25.902 1.00 41.97 160 GLU A N 1
ATOM 1209 C CA . GLU A 1 160 ? 16.325 9.786 -26.731 1.00 41.97 160 GLU A CA 1
ATOM 1210 C C . GLU A 1 160 ? 17.195 9.287 -27.890 1.00 41.97 160 GLU A C 1
ATOM 1212 O O . GLU A 1 160 ? 18.250 8.694 -27.671 1.00 41.97 160 GLU A O 1
ATOM 1217 N N . SER A 1 161 ? 16.739 9.477 -29.128 1.00 41.91 161 SER A N 1
ATOM 1218 C CA . SER A 1 161 ? 17.557 9.204 -30.312 1.00 41.91 161 SER A CA 1
ATOM 1219 C C . SER A 1 161 ? 18.282 10.484 -30.719 1.00 41.91 161 SER A C 1
ATOM 1221 O O . SER A 1 161 ? 17.644 11.488 -31.042 1.00 41.91 161 SER A O 1
ATOM 1223 N N . TYR A 1 162 ? 19.614 10.454 -30.717 1.00 40.38 162 TYR A N 1
ATOM 1224 C CA . TYR A 1 162 ? 20.429 11.500 -31.331 1.00 40.38 162 TYR A CA 1
ATOM 1225 C C . TYR A 1 162 ? 20.261 11.408 -32.856 1.00 40.38 162 TYR A C 1
ATOM 1227 O O . TYR A 1 162 ? 20.550 10.364 -33.435 1.00 40.38 162 TYR A O 1
ATOM 1235 N N . GLY A 1 163 ? 19.774 12.472 -33.504 1.00 50.56 163 GLY A N 1
ATOM 1236 C CA . GLY A 1 163 ? 19.683 12.530 -34.973 1.00 50.56 163 GLY A CA 1
ATOM 1237 C C . GLY A 1 163 ? 18.282 12.514 -35.595 1.00 50.56 163 GLY A C 1
ATOM 1238 O O . GLY A 1 163 ? 18.141 12.082 -36.730 1.00 50.56 163 GLY A O 1
ATOM 1239 N N . GLY A 1 164 ? 17.257 13.015 -34.898 1.00 48.53 164 GLY A N 1
ATOM 1240 C CA . GLY A 1 164 ? 16.081 13.607 -35.548 1.00 48.53 164 GLY A CA 1
ATOM 1241 C C . GLY A 1 164 ? 15.284 12.714 -36.507 1.00 48.53 164 GLY A C 1
ATOM 1242 O O . GLY A 1 164 ? 15.200 13.026 -37.687 1.00 48.53 164 GLY A O 1
ATOM 1243 N N . ASN A 1 165 ? 14.601 11.687 -35.998 1.00 49.00 165 ASN A N 1
ATOM 1244 C CA . ASN A 1 165 ? 13.173 11.497 -36.275 1.00 49.00 165 ASN A CA 1
ATOM 1245 C C . ASN A 1 165 ? 12.563 10.448 -35.330 1.00 49.00 165 ASN A C 1
ATOM 1247 O O . ASN A 1 165 ? 13.111 9.367 -35.150 1.00 49.00 165 ASN A O 1
ATOM 1251 N N . GLU A 1 166 ? 11.394 10.803 -34.790 1.00 45.44 166 GLU A N 1
ATOM 1252 C CA . GLU A 1 166 ? 10.446 10.004 -33.996 1.00 45.44 166 GLU A CA 1
ATOM 1253 C C . GLU A 1 166 ? 10.756 9.729 -32.504 1.00 45.44 166 GLU A C 1
ATOM 1255 O O . GLU A 1 166 ? 11.353 8.729 -32.112 1.00 45.44 166 GLU A O 1
ATOM 1260 N N . ASN A 1 167 ? 10.179 10.575 -31.637 1.00 43.16 167 ASN A N 1
ATOM 1261 C CA . ASN A 1 167 ? 9.884 10.241 -30.238 1.00 43.16 167 ASN A CA 1
ATOM 1262 C C . ASN A 1 167 ? 8.896 9.061 -30.195 1.00 43.16 167 ASN A C 1
ATOM 1264 O O . ASN A 1 167 ? 7.692 9.260 -30.368 1.00 43.16 167 ASN A O 1
ATOM 1268 N N . ARG A 1 168 ? 9.368 7.832 -29.962 1.00 52.50 168 ARG A N 1
ATOM 1269 C CA . ARG A 1 168 ? 8.486 6.667 -29.768 1.00 52.50 168 ARG A CA 1
ATOM 1270 C C . ARG A 1 168 ? 8.655 6.077 -28.366 1.00 52.50 168 ARG A C 1
ATOM 1272 O O . ARG A 1 168 ? 9.731 5.632 -27.983 1.00 52.50 168 ARG A O 1
ATOM 1279 N N . ASN A 1 169 ? 7.569 6.095 -27.589 1.00 49.50 169 ASN A N 1
ATOM 1280 C CA . ASN A 1 169 ? 7.529 5.618 -26.202 1.00 49.50 169 ASN A CA 1
ATOM 1281 C C . ASN A 1 169 ? 7.627 4.082 -26.155 1.00 49.50 169 ASN A C 1
ATOM 1283 O O . ASN A 1 169 ? 6.789 3.407 -26.754 1.00 49.50 169 ASN A O 1
ATOM 1287 N N . PHE A 1 170 ? 8.595 3.518 -25.419 1.00 55.25 170 PHE A N 1
ATOM 1288 C CA . PHE A 1 170 ? 8.737 2.057 -25.285 1.00 55.25 170 PHE A CA 1
ATOM 1289 C C . PHE A 1 170 ? 7.874 1.473 -24.153 1.00 55.25 170 PHE A C 1
ATOM 1291 O O . PHE A 1 170 ? 7.486 0.305 -24.207 1.00 55.25 170 PHE A O 1
ATOM 1298 N N . LEU A 1 171 ? 7.546 2.283 -23.141 1.00 52.91 171 LEU A N 1
ATOM 1299 C CA . LEU A 1 171 ? 6.685 1.915 -22.017 1.00 52.91 171 LEU A CA 1
ATOM 1300 C C . LEU A 1 171 ? 5.803 3.105 -21.637 1.00 52.91 171 LEU A C 1
ATOM 1302 O O . LEU A 1 171 ? 6.319 4.189 -21.350 1.00 52.91 171 LEU A O 1
ATOM 1306 N N . SER A 1 172 ? 4.487 2.886 -21.606 1.00 58.00 172 SER A N 1
ATOM 1307 C CA . SER A 1 172 ? 3.523 3.887 -21.149 1.00 58.00 172 SER A CA 1
ATOM 1308 C C . SER A 1 172 ? 2.663 3.326 -20.019 1.00 58.00 172 SER A C 1
ATOM 1310 O O . SER A 1 172 ? 2.002 2.293 -20.171 1.00 58.00 172 SER A O 1
ATOM 1312 N N . PHE A 1 173 ? 2.703 3.983 -18.860 1.00 64.19 173 PHE A N 1
ATOM 1313 C CA . PHE A 1 173 ? 1.825 3.651 -17.739 1.00 64.19 173 PHE A CA 1
ATOM 1314 C C . PHE A 1 173 ? 0.431 4.225 -17.989 1.00 64.19 173 PHE A C 1
ATOM 1316 O O . PHE A 1 173 ? 0.296 5.372 -18.414 1.00 64.19 173 PHE A O 1
ATOM 1323 N N . LYS A 1 174 ? -0.615 3.449 -17.681 1.00 68.31 174 LYS A N 1
ATOM 1324 C CA . LYS A 1 174 ? -1.991 3.961 -17.744 1.00 68.31 174 LYS A CA 1
ATOM 1325 C C . LYS A 1 174 ? -2.196 5.085 -16.742 1.00 68.31 174 LYS A C 1
ATOM 1327 O O . LYS A 1 174 ? -1.534 5.120 -15.718 1.00 68.31 174 LYS A O 1
ATOM 1332 N N . ASP A 1 175 ? -3.155 5.971 -16.972 1.00 73.75 175 ASP A N 1
ATOM 1333 C CA . ASP A 1 175 ? -3.440 7.053 -16.020 1.00 73.75 175 ASP A CA 1
ATOM 1334 C C . ASP A 1 175 ? -4.042 6.542 -14.706 1.00 73.75 175 ASP A C 1
ATOM 1336 O O . ASP A 1 175 ? -3.789 7.107 -13.639 1.00 73.75 175 ASP A O 1
ATOM 1340 N N . SER A 1 176 ? -4.805 5.451 -14.772 1.00 78.69 176 SER A N 1
ATOM 1341 C CA . SER A 1 176 ? -5.441 4.842 -13.613 1.00 78.69 176 SER A CA 1
ATOM 1342 C C . SER A 1 176 ? -5.429 3.318 -13.663 1.00 78.69 176 SER A C 1
ATOM 1344 O O . SER A 1 176 ? -5.504 2.706 -14.729 1.00 78.69 176 SER A O 1
ATOM 1346 N N . ASN A 1 177 ? -5.372 2.715 -12.476 1.00 85.31 177 ASN A N 1
ATOM 1347 C CA . ASN A 1 177 ? -5.436 1.277 -12.266 1.00 85.31 177 ASN A CA 1
ATOM 1348 C C . ASN A 1 177 ? -6.492 0.952 -11.215 1.00 85.31 177 ASN A C 1
ATOM 1350 O O . ASN A 1 177 ? -6.602 1.634 -10.197 1.00 85.31 177 ASN A O 1
ATOM 1354 N N . PHE A 1 178 ? -7.220 -0.134 -11.435 1.00 90.06 178 PHE A N 1
ATOM 1355 C CA . PHE A 1 178 ? -8.141 -0.691 -10.457 1.00 90.06 178 PHE A CA 1
ATOM 1356 C C . PHE A 1 178 ? -7.567 -1.986 -9.882 1.00 90.06 178 PHE A C 1
ATOM 1358 O O . PHE A 1 178 ? -6.935 -2.775 -10.589 1.00 90.06 178 PHE A O 1
ATOM 1365 N N . SER A 1 179 ? -7.770 -2.205 -8.591 1.00 91.81 179 SER A N 1
ATOM 1366 C CA . SER A 1 179 ? -7.287 -3.384 -7.882 1.00 91.81 179 SER A CA 1
ATOM 1367 C C . SER A 1 179 ? -8.211 -3.748 -6.728 1.00 91.81 179 SER A C 1
ATOM 1369 O O . SER A 1 179 ? -8.973 -2.912 -6.252 1.00 91.81 179 SER A O 1
ATOM 1371 N N . ILE A 1 180 ? -8.130 -4.993 -6.274 1.00 94.56 180 ILE A N 1
ATOM 1372 C CA . ILE A 1 180 ? -8.777 -5.456 -5.049 1.00 94.56 180 ILE A CA 1
ATOM 1373 C C . ILE A 1 180 ? -7.684 -5.646 -4.006 1.00 94.56 180 ILE A C 1
ATOM 1375 O O . ILE A 1 180 ? -6.706 -6.354 -4.231 1.00 94.56 180 ILE A O 1
ATOM 1379 N N . ASN A 1 181 ? -7.841 -4.988 -2.872 1.00 94.50 181 ASN A N 1
ATOM 1380 C CA . ASN A 1 181 ? -6.946 -5.074 -1.739 1.00 94.50 181 ASN A CA 1
ATOM 1381 C C . ASN A 1 181 ? -7.532 -6.050 -0.721 1.00 94.50 181 ASN A C 1
ATOM 1383 O O . ASN A 1 181 ? -8.665 -5.855 -0.291 1.00 94.50 181 ASN A O 1
ATOM 1387 N N . VAL A 1 182 ? -6.779 -7.077 -0.334 1.00 96.94 182 VAL A N 1
ATOM 1388 C CA . VAL A 1 182 ? -7.192 -8.051 0.688 1.00 96.94 182 VAL A CA 1
ATOM 1389 C C . VAL A 1 182 ? -6.057 -8.237 1.675 1.00 96.94 182 VAL A C 1
ATOM 1391 O O . VAL A 1 182 ? -4.906 -8.389 1.272 1.00 96.94 182 VAL A O 1
ATOM 1394 N N . GLY A 1 183 ? -6.353 -8.237 2.968 1.00 97.12 183 GLY A N 1
ATOM 1395 C CA . GLY A 1 183 ? -5.315 -8.381 3.971 1.00 97.12 183 GLY A CA 1
ATOM 1396 C C . GLY A 1 183 ? -5.815 -8.682 5.365 1.00 97.12 183 GLY A C 1
ATOM 1397 O O . GLY A 1 183 ? -7.010 -8.800 5.638 1.00 97.12 183 GLY A O 1
ATOM 1398 N N . LEU A 1 184 ? -4.840 -8.802 6.250 1.00 97.88 184 LEU A N 1
ATOM 1399 C CA . LEU A 1 184 ? -5.029 -9.060 7.664 1.00 97.88 184 LEU A CA 1
ATOM 1400 C C . LEU A 1 184 ? -4.016 -8.262 8.476 1.00 97.88 184 LEU A C 1
ATOM 1402 O O . LEU A 1 184 ? -2.998 -7.792 7.962 1.00 97.88 184 LEU A O 1
ATOM 1406 N N . GLY A 1 185 ? -4.284 -8.103 9.760 1.00 97.44 185 GLY A N 1
ATOM 1407 C CA . GLY A 1 185 ? -3.358 -7.443 10.657 1.00 97.44 185 GLY A CA 1
ATOM 1408 C C . GLY A 1 185 ? -3.783 -7.510 12.109 1.00 97.44 185 GLY A C 1
ATOM 1409 O O . GLY A 1 185 ? -4.786 -8.129 12.461 1.00 97.44 185 GLY A O 1
ATOM 1410 N N . ALA A 1 186 ? -3.009 -6.835 12.947 1.00 97.56 186 ALA A N 1
ATOM 1411 C CA . ALA A 1 186 ? -3.288 -6.676 14.362 1.00 97.56 186 ALA A CA 1
ATOM 1412 C C . ALA A 1 186 ? -3.157 -5.210 14.772 1.00 97.56 186 ALA A C 1
ATOM 1414 O O . ALA A 1 186 ? -2.332 -4.472 14.229 1.00 97.56 186 ALA A O 1
ATOM 1415 N N . THR A 1 187 ? -3.996 -4.779 15.710 1.00 96.69 187 THR A N 1
ATOM 1416 C CA . THR A 1 187 ? -3.855 -3.483 16.378 1.00 96.69 187 THR A CA 1
ATOM 1417 C C . THR A 1 187 ? -3.462 -3.736 17.824 1.00 96.69 187 THR A C 1
ATOM 1419 O O . THR A 1 187 ? -4.141 -4.503 18.498 1.00 96.69 187 THR A O 1
ATOM 1422 N N . LEU A 1 188 ? -2.403 -3.089 18.299 1.00 94.62 188 LEU A N 1
ATOM 1423 C CA . LEU A 1 188 ? -1.957 -3.059 19.686 1.00 94.62 188 LEU A CA 1
ATOM 1424 C C . LEU A 1 188 ? -2.168 -1.662 20.275 1.00 94.62 188 LEU A C 1
ATOM 1426 O O . LEU A 1 188 ? -2.072 -0.643 19.589 1.00 94.62 188 LEU A O 1
ATOM 1430 N N . LEU A 1 189 ? -2.454 -1.625 21.574 1.00 92.12 189 LEU A N 1
ATOM 1431 C CA . LEU A 1 189 ? -2.702 -0.413 22.354 1.00 92.12 189 LEU A CA 1
ATOM 1432 C C . LEU A 1 189 ? -3.768 0.498 21.726 1.00 92.12 189 LEU A C 1
ATOM 1434 O O . LEU A 1 189 ? -3.700 1.706 21.879 1.00 92.12 189 LEU A O 1
ATOM 1438 N N . LYS A 1 190 ? -4.732 -0.057 20.973 1.00 87.50 190 LYS A N 1
ATOM 1439 C CA . LYS A 1 190 ? -5.773 0.664 20.195 1.00 87.50 190 LYS A CA 1
ATOM 1440 C C . LYS A 1 190 ? -5.272 1.617 19.091 1.00 87.50 190 LYS A C 1
ATOM 1442 O O . LYS A 1 190 ? -6.094 2.030 18.267 1.00 87.50 190 LYS A O 1
ATOM 1447 N N . HIS A 1 191 ? -3.976 1.917 19.053 1.00 92.75 191 HIS A N 1
ATOM 1448 C CA . HIS A 1 191 ? -3.363 2.906 18.171 1.00 92.75 191 HIS A CA 1
ATOM 1449 C C . HIS A 1 191 ? -2.464 2.258 17.116 1.00 92.75 191 HIS A C 1
ATOM 1451 O O . HIS A 1 191 ? -2.660 2.489 15.924 1.00 92.75 191 HIS A O 1
ATOM 1457 N N . LEU A 1 192 ? -1.519 1.415 17.538 1.00 97.25 192 LEU A N 1
ATOM 1458 C CA . LEU A 1 192 ? -0.487 0.861 16.668 1.00 97.25 192 LEU A CA 1
ATOM 1459 C C . LEU A 1 192 ? -1.026 -0.323 15.874 1.00 97.25 192 LEU A C 1
ATOM 1461 O O . LEU A 1 192 ? -1.502 -1.296 16.443 1.00 97.25 192 LEU A O 1
ATOM 1465 N N . GLN A 1 193 ? -0.920 -0.271 14.557 1.00 96.88 193 GLN A N 1
ATOM 1466 C CA . GLN A 1 193 ? -1.396 -1.298 13.648 1.00 96.88 193 GLN A CA 1
ATOM 1467 C C . GLN A 1 193 ? -0.240 -1.878 12.838 1.00 96.88 193 GLN A C 1
ATOM 1469 O O . GLN A 1 193 ? 0.567 -1.135 12.290 1.00 96.88 193 GLN A O 1
ATOM 1474 N N . VAL A 1 194 ? -0.216 -3.200 12.697 1.00 97.81 194 VAL A N 1
ATOM 1475 C CA . VAL A 1 194 ? 0.618 -3.909 11.720 1.00 97.81 194 VAL A CA 1
ATOM 1476 C C . VAL A 1 194 ? -0.301 -4.678 10.783 1.00 97.81 194 VAL A C 1
ATOM 1478 O O . VAL A 1 194 ? -1.277 -5.276 11.235 1.00 97.81 194 VAL A O 1
ATOM 1481 N N . SER A 1 195 ? -0.030 -4.655 9.479 1.00 97.31 195 SER A N 1
ATOM 1482 C CA . SER A 1 195 ? -0.827 -5.398 8.496 1.00 97.31 195 SER A CA 1
ATOM 1483 C C . SER A 1 195 ? 0.005 -5.945 7.349 1.00 97.31 195 SER A C 1
ATOM 1485 O O . SER A 1 195 ? 1.016 -5.353 6.972 1.00 97.31 195 SER A O 1
ATOM 1487 N N . ALA A 1 196 ? -0.480 -7.045 6.784 1.00 96.56 196 ALA A N 1
ATOM 1488 C CA . ALA A 1 196 ? -0.032 -7.636 5.537 1.00 96.56 196 ALA A CA 1
ATOM 1489 C C . ALA A 1 196 ? -1.217 -7.671 4.564 1.00 96.56 196 ALA A C 1
ATOM 1491 O O . ALA A 1 196 ? -2.312 -8.102 4.934 1.00 96.56 196 ALA A O 1
ATOM 1492 N N . ASN A 1 197 ? -1.018 -7.220 3.328 1.00 95.19 197 ASN A N 1
ATOM 1493 C CA . ASN A 1 197 ? -2.058 -7.252 2.306 1.00 95.19 197 ASN A CA 1
ATOM 1494 C C . ASN A 1 197 ? -1.525 -7.565 0.919 1.00 95.19 197 ASN A C 1
ATOM 1496 O O . ASN A 1 197 ? -0.390 -7.239 0.583 1.00 95.19 197 ASN A O 1
ATOM 1500 N N . TYR A 1 198 ? -2.370 -8.194 0.115 1.00 92.19 198 TYR A N 1
ATOM 1501 C CA . TYR A 1 198 ? -2.125 -8.477 -1.285 1.00 92.19 198 TYR A CA 1
ATOM 1502 C C . TYR A 1 198 ? -3.024 -7.591 -2.140 1.00 92.19 198 TYR A C 1
ATOM 1504 O O . TYR A 1 198 ? -4.242 -7.541 -1.950 1.00 92.19 198 TYR A O 1
ATOM 1512 N N . ASN A 1 199 ? -2.414 -6.876 -3.080 1.00 90.56 199 ASN A N 1
ATOM 1513 C CA . ASN A 1 199 ? -3.126 -6.065 -4.051 1.00 90.56 199 ASN A CA 1
ATOM 1514 C C . ASN A 1 199 ? -3.273 -6.847 -5.361 1.00 90.56 199 ASN A C 1
ATOM 1516 O O . ASN A 1 199 ? -2.280 -7.166 -6.013 1.00 90.56 199 ASN A O 1
ATOM 1520 N N . ILE A 1 200 ? -4.511 -7.159 -5.736 1.00 89.44 200 ILE A N 1
ATOM 1521 C CA . ILE A 1 200 ? -4.873 -7.913 -6.936 1.00 89.44 200 ILE A CA 1
ATOM 1522 C C . ILE A 1 200 ? -5.253 -6.911 -8.028 1.00 89.44 200 ILE A C 1
ATOM 1524 O O . ILE A 1 200 ? -6.358 -6.368 -8.028 1.00 89.44 200 ILE A O 1
ATOM 1528 N N . ALA A 1 201 ? -4.347 -6.649 -8.966 1.00 85.88 201 ALA A N 1
ATOM 1529 C CA . ALA A 1 201 ? -4.590 -5.744 -10.082 1.00 85.88 201 ALA A CA 1
ATOM 1530 C C . ALA A 1 201 ? -5.667 -6.311 -11.022 1.00 85.88 201 ALA A C 1
ATOM 1532 O O . ALA A 1 201 ? -5.522 -7.384 -11.615 1.00 85.88 201 ALA A O 1
ATOM 1533 N N . CYS A 1 202 ? -6.745 -5.552 -11.189 1.00 82.06 202 CYS A N 1
ATOM 1534 C CA . CYS A 1 202 ? -7.885 -5.883 -12.030 1.00 82.06 202 CYS A CA 1
ATOM 1535 C C . CYS A 1 202 ? -7.731 -5.172 -13.381 1.00 82.06 202 CYS A C 1
ATOM 1537 O O . CYS A 1 202 ? -8.411 -4.193 -13.675 1.00 82.06 202 CYS A O 1
ATOM 1539 N N . GLY A 1 203 ? -6.768 -5.629 -14.186 1.00 74.44 203 GLY A N 1
ATOM 1540 C CA . GLY A 1 203 ? -6.477 -5.063 -15.505 1.00 74.44 203 GLY A CA 1
ATOM 1541 C C . GLY A 1 203 ? -4.984 -4.995 -15.820 1.00 74.44 203 GLY A C 1
ATOM 1542 O O . GLY A 1 203 ? -4.147 -5.490 -15.069 1.00 74.44 203 GLY A O 1
ATOM 1543 N N . LYS A 1 204 ? -4.656 -4.399 -16.970 1.00 66.00 204 LYS A N 1
ATOM 1544 C CA . LYS A 1 204 ? -3.272 -4.081 -17.356 1.00 66.00 204 LYS A CA 1
ATOM 1545 C C . LYS A 1 204 ? -2.894 -2.698 -16.827 1.00 66.00 204 LYS A C 1
ATOM 1547 O O . LYS A 1 204 ? -3.662 -1.767 -17.054 1.00 66.00 204 LYS A O 1
ATOM 1552 N N . THR A 1 205 ? -1.718 -2.580 -16.213 1.00 61.84 205 THR A N 1
ATOM 1553 C CA . THR A 1 205 ? -1.170 -1.344 -15.616 1.00 61.84 205 THR A CA 1
ATOM 1554 C C . THR A 1 205 ? -0.309 -0.531 -16.599 1.00 61.84 205 THR A C 1
ATOM 1556 O O . THR A 1 205 ? -0.144 0.678 -16.437 1.00 61.84 205 THR A O 1
ATOM 1559 N N . ALA A 1 206 ? 0.227 -1.175 -17.638 1.00 58.09 206 ALA A N 1
ATOM 1560 C CA . ALA A 1 206 ? 1.046 -0.535 -18.665 1.00 58.09 206 ALA A CA 1
ATOM 1561 C C . ALA A 1 206 ? 0.827 -1.180 -20.040 1.00 58.09 206 ALA A C 1
ATOM 1563 O O . ALA A 1 206 ? 0.597 -2.395 -20.123 1.00 58.09 206 ALA A O 1
ATOM 1564 N N . ASP A 1 207 ? 0.937 -0.361 -21.085 1.00 58.25 207 ASP A N 1
ATOM 1565 C CA . ASP A 1 207 ? 0.944 -0.773 -22.488 1.00 58.25 207 ASP A CA 1
ATOM 1566 C C . ASP A 1 207 ? 2.375 -0.692 -23.050 1.00 58.25 207 ASP A C 1
ATOM 1568 O O . ASP A 1 207 ? 3.172 0.170 -22.664 1.00 58.25 207 ASP A O 1
ATOM 1572 N N . ILE A 1 208 ? 2.726 -1.643 -23.922 1.00 57.28 208 ILE A N 1
ATOM 1573 C CA . ILE A 1 208 ? 4.094 -1.840 -24.426 1.00 57.28 208 ILE A CA 1
ATOM 1574 C C . ILE A 1 208 ? 4.054 -1.980 -25.939 1.00 57.28 208 ILE A C 1
ATOM 1576 O O . ILE A 1 208 ? 3.361 -2.855 -26.467 1.00 57.28 208 ILE A O 1
ATOM 1580 N N . THR A 1 209 ? 4.860 -1.167 -26.614 1.00 53.47 209 THR A N 1
ATOM 1581 C CA . THR A 1 209 ? 4.891 -1.065 -28.074 1.00 53.47 209 THR A CA 1
ATOM 1582 C C . THR A 1 209 ? 6.308 -1.346 -28.588 1.00 53.47 209 THR A C 1
ATOM 1584 O O . THR A 1 209 ? 6.939 -0.439 -29.104 1.00 53.47 209 THR A O 1
ATOM 1587 N N . TYR A 1 210 ? 6.839 -2.575 -28.424 1.00 49.28 210 TYR A N 1
ATOM 1588 C CA . TYR A 1 210 ? 7.841 -3.178 -29.338 1.00 49.28 210 TYR A CA 1
ATOM 1589 C C . TYR A 1 210 ? 8.160 -4.665 -29.051 1.00 49.28 210 TYR A C 1
ATOM 1591 O O . TYR A 1 210 ? 8.200 -5.086 -27.898 1.00 49.28 210 TYR A O 1
ATOM 1599 N N . GLY A 1 211 ? 8.445 -5.419 -30.130 1.00 48.19 211 GLY A N 1
ATOM 1600 C CA . GLY A 1 211 ? 9.223 -6.673 -30.201 1.00 48.19 211 GLY A CA 1
ATOM 1601 C C . GLY A 1 211 ? 8.674 -7.924 -29.496 1.00 48.19 211 GLY A C 1
ATOM 1602 O O . GLY A 1 211 ? 8.558 -7.950 -28.275 1.00 48.19 211 GLY A O 1
ATOM 1603 N N . LYS A 1 212 ? 8.452 -9.026 -30.238 1.00 46.12 212 LYS A N 1
ATOM 1604 C CA . LYS A 1 212 ? 8.000 -10.325 -29.681 1.00 46.12 212 LYS A CA 1
ATOM 1605 C C . LYS A 1 212 ? 8.834 -10.781 -28.463 1.00 46.12 212 LYS A C 1
ATOM 1607 O O . LYS A 1 212 ? 8.254 -11.282 -27.512 1.00 46.12 212 LYS A O 1
ATOM 1612 N N . ALA A 1 213 ? 10.150 -10.540 -28.439 1.00 48.22 213 ALA A N 1
ATOM 1613 C CA . ALA A 1 213 ? 11.041 -10.919 -27.330 1.00 48.22 213 ALA A CA 1
ATOM 1614 C C . ALA A 1 213 ? 10.887 -10.053 -26.055 1.00 48.22 213 ALA A C 1
ATOM 1616 O O . ALA A 1 213 ? 10.840 -10.593 -24.950 1.00 48.22 213 ALA A O 1
ATOM 1617 N N . LEU A 1 214 ? 10.721 -8.729 -26.189 1.00 47.97 214 LEU A N 1
ATOM 1618 C CA . LEU A 1 214 ? 10.427 -7.825 -25.062 1.00 47.97 214 LEU A CA 1
ATOM 1619 C C . LEU A 1 214 ? 8.982 -7.988 -24.566 1.00 47.97 214 LEU A C 1
ATOM 1621 O O . LEU A 1 214 ? 8.708 -7.845 -23.373 1.00 47.97 214 LEU A O 1
ATOM 1625 N N . GLN A 1 215 ? 8.065 -8.381 -25.454 1.00 47.16 215 GLN A N 1
ATOM 1626 C CA . GLN A 1 215 ? 6.695 -8.735 -25.097 1.00 47.16 215 GLN A CA 1
ATOM 1627 C C . GLN A 1 215 ? 6.623 -9.903 -24.110 1.00 47.16 215 GLN A C 1
ATOM 1629 O O . GLN A 1 215 ? 5.805 -9.830 -23.205 1.00 47.16 215 GLN A O 1
ATOM 1634 N N . TYR A 1 216 ? 7.442 -10.955 -24.211 1.00 41.59 216 TYR A N 1
ATOM 1635 C CA . TYR A 1 216 ? 7.343 -12.090 -23.275 1.00 41.59 216 TYR A CA 1
ATOM 1636 C C . TYR A 1 216 ? 7.801 -11.737 -21.852 1.00 41.59 216 TYR A C 1
ATOM 1638 O O . TYR A 1 216 ? 7.102 -12.061 -20.891 1.00 41.59 216 TYR A O 1
ATOM 1646 N N . LEU A 1 217 ? 8.908 -11.002 -21.710 1.00 44.38 217 LEU A N 1
ATOM 1647 C CA . LEU A 1 217 ? 9.421 -10.563 -20.404 1.00 44.38 217 LEU A CA 1
ATOM 1648 C C . LEU A 1 217 ? 8.539 -9.487 -19.752 1.00 44.38 217 LEU A C 1
ATOM 1650 O O . LEU A 1 217 ? 8.421 -9.435 -18.528 1.00 44.38 217 LEU A O 1
ATOM 1654 N N . ALA A 1 218 ? 7.874 -8.654 -20.554 1.00 45.25 218 ALA A N 1
ATOM 1655 C CA . ALA A 1 218 ? 7.092 -7.536 -20.042 1.00 45.25 218 ALA A CA 1
ATOM 1656 C C . ALA A 1 218 ? 5.576 -7.820 -19.929 1.00 45.25 218 ALA A C 1
ATOM 1658 O O . ALA A 1 218 ? 4.911 -7.287 -19.039 1.00 45.25 218 ALA A O 1
ATOM 1659 N N . LYS A 1 219 ? 5.018 -8.744 -20.730 1.00 41.09 219 LYS A N 1
ATOM 1660 C CA . LYS A 1 219 ? 3.630 -9.244 -20.598 1.00 41.09 219 LYS A CA 1
ATOM 1661 C C . LYS A 1 219 ? 3.434 -10.056 -19.314 1.00 41.09 219 LYS A C 1
ATOM 1663 O O . LYS A 1 219 ? 2.344 -10.011 -18.749 1.00 41.09 219 LYS A O 1
ATOM 1668 N N . ALA A 1 220 ? 4.490 -10.695 -18.800 1.00 42.78 220 ALA A N 1
ATOM 1669 C CA . ALA A 1 220 ? 4.499 -11.334 -17.482 1.00 42.78 220 ALA A CA 1
ATOM 1670 C C . ALA A 1 220 ? 4.407 -10.329 -16.308 1.00 42.78 220 ALA A C 1
ATOM 1672 O O . ALA A 1 220 ? 3.978 -10.699 -15.220 1.00 42.78 220 ALA A O 1
ATOM 1673 N N . ARG A 1 221 ? 4.751 -9.046 -16.528 1.00 49.59 221 ARG A N 1
ATOM 1674 C CA . ARG A 1 221 ? 4.862 -8.000 -15.487 1.00 49.59 221 ARG A CA 1
ATOM 1675 C C . ARG A 1 221 ? 3.814 -6.878 -15.595 1.00 49.59 221 ARG A C 1
ATOM 1677 O O . ARG A 1 221 ? 3.846 -5.932 -14.817 1.00 49.59 221 ARG A O 1
ATOM 1684 N N . SER A 1 222 ? 2.874 -6.975 -16.543 1.00 55.28 222 SER A N 1
ATOM 1685 C CA . SER A 1 222 ? 1.849 -5.945 -16.823 1.00 55.28 222 SER A CA 1
ATOM 1686 C C . SER A 1 222 ? 0.795 -5.797 -15.712 1.00 55.28 222 SER A C 1
ATOM 1688 O O . SER A 1 222 ? 0.111 -4.775 -15.640 1.00 55.28 222 SER A O 1
ATOM 1690 N N . ARG A 1 223 ? 0.659 -6.794 -14.828 1.00 59.31 223 ARG A N 1
ATOM 1691 C CA . ARG A 1 223 ? -0.201 -6.725 -13.639 1.00 59.31 223 ARG A CA 1
ATOM 1692 C C . ARG A 1 223 ? 0.655 -6.360 -12.435 1.00 59.31 223 ARG A C 1
ATOM 1694 O O . ARG A 1 223 ? 1.527 -7.128 -12.042 1.00 59.31 223 ARG A O 1
ATOM 1701 N N . SER A 1 224 ? 0.398 -5.201 -11.840 1.00 68.69 224 SER A N 1
ATOM 1702 C CA . SER A 1 224 ? 1.132 -4.688 -10.678 1.00 68.69 224 SER A CA 1
ATOM 1703 C C . SER A 1 224 ? 0.664 -5.322 -9.362 1.00 68.69 224 SER A C 1
ATOM 1705 O O . SER A 1 224 ? 0.433 -4.605 -8.387 1.00 68.69 224 SER A O 1
ATOM 1707 N N . ASN A 1 225 ? 0.488 -6.647 -9.350 1.00 79.88 225 ASN A N 1
ATOM 1708 C CA . ASN A 1 225 ? 0.185 -7.370 -8.123 1.00 79.88 225 ASN A CA 1
ATOM 1709 C C . ASN A 1 225 ? 1.366 -7.219 -7.167 1.00 79.88 225 ASN A C 1
ATOM 1711 O O . ASN A 1 225 ? 2.514 -7.400 -7.572 1.00 79.88 225 ASN A O 1
ATO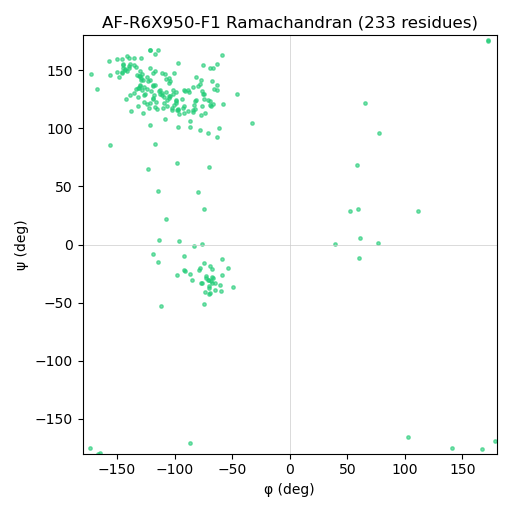M 1715 N N . CYS A 1 226 ? 1.101 -6.897 -5.909 1.00 83.31 226 CYS A N 1
ATOM 1716 C CA . CYS A 1 226 ? 2.161 -6.794 -4.918 1.00 83.31 226 CYS A CA 1
ATOM 1717 C C . CYS A 1 226 ? 1.656 -7.148 -3.531 1.00 83.31 226 CYS A C 1
ATOM 1719 O O . CYS A 1 226 ? 0.513 -6.860 -3.166 1.00 83.31 226 CYS A O 1
ATOM 1721 N N . TRP A 1 227 ? 2.561 -7.712 -2.749 1.00 91.38 227 TRP A N 1
ATOM 1722 C CA . TRP A 1 227 ? 2.405 -7.796 -1.314 1.00 91.38 227 TRP A CA 1
ATOM 1723 C C . TRP A 1 227 ? 2.811 -6.469 -0.678 1.00 91.38 227 TRP A C 1
ATOM 1725 O O . TRP A 1 227 ? 3.735 -5.794 -1.134 1.00 91.38 227 TRP A O 1
ATOM 1735 N N . GLN A 1 228 ? 2.113 -6.093 0.382 1.00 93.44 228 GLN A N 1
ATOM 1736 C CA . GLN A 1 228 ? 2.380 -4.902 1.166 1.00 93.44 228 GLN A CA 1
ATOM 1737 C C . GLN A 1 228 ? 2.445 -5.269 2.637 1.00 93.44 228 GLN A C 1
ATOM 1739 O O . GLN A 1 228 ? 1.621 -6.033 3.139 1.00 93.44 228 GLN A O 1
ATOM 1744 N N . ILE A 1 229 ? 3.426 -4.693 3.319 1.00 95.19 229 ILE A N 1
ATOM 1745 C CA . ILE A 1 229 ? 3.553 -4.755 4.772 1.00 95.19 229 ILE A CA 1
ATOM 1746 C C . ILE A 1 229 ? 3.477 -3.323 5.268 1.00 95.19 229 ILE A C 1
ATOM 1748 O O . ILE A 1 229 ? 4.212 -2.464 4.779 1.00 95.19 229 ILE A O 1
ATOM 1752 N N . ALA A 1 230 ? 2.574 -3.060 6.208 1.00 96.88 230 ALA A N 1
ATOM 1753 C CA . ALA A 1 230 ? 2.288 -1.711 6.666 1.00 96.88 230 ALA A CA 1
ATOM 1754 C C . ALA A 1 230 ? 2.311 -1.590 8.183 1.00 96.88 230 ALA A C 1
ATOM 1756 O O . ALA A 1 230 ? 1.820 -2.469 8.895 1.00 96.88 230 ALA A O 1
ATOM 1757 N N . LEU A 1 231 ? 2.782 -0.433 8.631 1.00 98.12 231 LEU A N 1
ATOM 1758 C CA . LEU A 1 231 ? 2.574 0.104 9.962 1.00 98.12 231 LEU A CA 1
ATOM 1759 C C . LEU A 1 231 ? 1.548 1.235 9.882 1.00 98.12 231 LEU A C 1
ATOM 1761 O O . LEU A 1 231 ? 1.562 2.047 8.955 1.00 98.12 231 LEU A O 1
ATOM 1765 N N . GLY A 1 232 ? 0.646 1.279 10.851 1.00 97.81 232 GLY A N 1
ATOM 1766 C CA . GLY A 1 232 ? -0.345 2.335 10.984 1.00 97.81 232 GLY A CA 1
ATOM 1767 C C . GLY A 1 232 ? -0.433 2.841 12.413 1.00 97.81 232 GLY A C 1
ATOM 1768 O O . GLY A 1 232 ? -0.160 2.102 13.356 1.00 97.81 232 GLY A O 1
ATOM 1769 N N . TYR A 1 233 ? -0.834 4.094 12.570 1.00 97.50 233 TYR A N 1
ATOM 1770 C CA . TYR A 1 233 ? -1.120 4.696 13.864 1.00 97.50 233 TYR A CA 1
ATOM 1771 C C . TYR A 1 233 ? -2.464 5.413 13.789 1.00 97.50 233 TYR A C 1
ATOM 1773 O O . TYR A 1 233 ? -2.638 6.313 12.967 1.00 97.50 233 TYR A O 1
ATOM 1781 N N . TRP A 1 234 ? -3.417 4.993 14.617 1.00 94.69 234 TRP A N 1
ATOM 1782 C CA . TRP A 1 234 ? -4.676 5.705 14.829 1.00 94.69 234 TRP A CA 1
ATOM 1783 C C . TRP A 1 234 ? -4.470 6.795 15.876 1.00 94.69 234 TRP A C 1
ATOM 1785 O O . TRP A 1 234 ? -3.856 6.513 16.900 1.00 94.69 234 TRP A O 1
ATOM 1795 N N . PHE A 1 235 ? -4.987 7.997 15.641 1.00 91.75 235 PHE A N 1
ATOM 1796 C CA . PHE A 1 235 ? -5.056 9.062 16.643 1.00 91.75 235 PHE A CA 1
ATOM 1797 C C . PHE A 1 235 ? -6.223 8.829 17.612 1.00 91.75 235 PHE A C 1
ATOM 1799 O O . PHE A 1 235 ? -7.255 8.244 17.190 1.00 91.75 235 PHE A O 1
#

pLDDT: mean 74.62, std 19.49, range [38.75, 98.44]

Sequence (235 aa):
MKKLFVILLGVFALGAATPAQAQVKFGVKGGLNVTNMTFTKDIFDASNKTGFFIGPMVKVSLPLGFSVDAAALYDQKSADVKYEYTEAMYVDKTTDGSLQSPSVDVVYQKSSGVAKVKQQSINVPVNLRYAVGLGSMANMFFFAGPQWGFNIGHKNYGTESYGGNENRNFLSFKDSNFSINVGLGATLLKHLQVSANYNIACGKTADITYGKALQYLAKARSRSNCWQIALGYWF

Mean predicted aligned error: 13.31 Å

Secondary structure (DSSP, 8-state):
-HHHHHHHHHHHHTTS---SS--EEEEEEEEEEES---SSGGGGSTTTEEEEEEEEEEEEE-GGGEEEEEE-EEEEEEEEEEEEEEEEEEEE---TT--S---EEEEEEEEEEEEEEEEEEEEEEEEEEEEEE-SSSEEEEEEEEEEEEEE-S--EEEPPPTTSS---EEEEE-SEEEEEEEEEEEEETTTEEEEEEEEEE-S-SEEE-S-HHHHHHHHTTSS--EEEEEEEEE-